Protein AF-A0A929JS50-F1 (afdb_monomer_lite)

Structure (mmCIF, N/CA/C/O backbone):
data_AF-A0A929JS50-F1
#
_entry.id   AF-A0A929JS50-F1
#
loop_
_atom_site.group_PDB
_atom_site.id
_atom_site.type_symbol
_atom_site.label_atom_id
_atom_site.label_alt_id
_atom_site.label_comp_id
_atom_site.label_asym_id
_atom_site.label_entity_id
_atom_site.label_seq_id
_atom_site.pdbx_PDB_ins_code
_atom_site.Cartn_x
_atom_site.Cartn_y
_atom_site.Cartn_z
_atom_site.occupancy
_atom_site.B_iso_or_equiv
_atom_site.auth_seq_id
_atom_site.auth_comp_id
_atom_site.auth_asym_id
_atom_site.auth_atom_id
_atom_site.pdbx_PDB_model_num
ATOM 1 N N . MET A 1 1 ? -31.962 16.184 -3.337 1.00 61.91 1 MET A N 1
ATOM 2 C CA . MET A 1 1 ? -31.348 15.531 -2.161 1.00 61.91 1 MET A CA 1
ATOM 3 C C . MET A 1 1 ? -29.876 15.892 -2.147 1.00 61.91 1 MET A C 1
ATOM 5 O O . MET A 1 1 ? -29.239 15.733 -3.177 1.00 61.91 1 MET A O 1
ATOM 9 N N . SER A 1 2 ? -29.372 16.434 -1.038 1.00 76.75 2 SER A N 1
ATOM 10 C CA . SER A 1 2 ? -27.936 16.667 -0.841 1.00 76.75 2 SER A CA 1
ATOM 11 C C . SER A 1 2 ? -27.343 15.454 -0.129 1.00 76.75 2 SER A C 1
ATOM 13 O O . SER A 1 2 ? -27.961 14.938 0.802 1.00 76.75 2 SER A O 1
ATOM 15 N N . PHE A 1 3 ? -26.193 14.981 -0.597 1.00 85.88 3 PHE A N 1
ATOM 16 C CA . PHE A 1 3 ? -25.497 13.811 -0.072 1.00 85.88 3 PHE A CA 1
ATOM 17 C C . PHE A 1 3 ? -24.177 14.271 0.548 1.00 85.88 3 PHE A C 1
ATOM 19 O O . PHE A 1 3 ? -23.394 14.939 -0.127 1.00 85.88 3 PHE A O 1
ATOM 26 N N . ARG A 1 4 ? -23.925 13.932 1.816 1.00 90.69 4 ARG A N 1
ATOM 27 C CA . ARG A 1 4 ? -22.692 14.302 2.528 1.00 90.69 4 ARG A CA 1
ATOM 28 C C . ARG A 1 4 ? -22.002 13.065 3.075 1.00 90.69 4 ARG A C 1
ATOM 30 O O . ARG A 1 4 ? -22.643 12.214 3.684 1.00 90.69 4 ARG A O 1
ATOM 37 N N . PHE A 1 5 ? -20.693 12.999 2.886 1.00 92.12 5 PHE A N 1
ATOM 38 C CA . PHE A 1 5 ? -19.826 11.976 3.455 1.00 92.12 5 PHE A CA 1
ATOM 39 C C . PHE A 1 5 ? -18.501 12.612 3.868 1.00 92.12 5 PHE A C 1
ATOM 41 O O . PHE A 1 5 ? -18.099 13.630 3.300 1.00 92.12 5 PHE A O 1
ATOM 48 N N . LEU A 1 6 ? -17.834 12.007 4.846 1.00 89.44 6 LEU A N 1
ATOM 49 C CA . LEU A 1 6 ? -16.514 12.438 5.291 1.00 89.44 6 LEU A CA 1
ATOM 50 C C . LEU A 1 6 ? -15.441 11.610 4.576 1.00 89.44 6 LEU A C 1
ATOM 52 O O . LEU A 1 6 ? -15.520 10.384 4.534 1.00 89.44 6 LEU A O 1
ATOM 56 N N . TYR A 1 7 ? -14.433 12.276 4.021 1.00 91.19 7 TYR A N 1
ATOM 57 C CA . TYR A 1 7 ? -13.265 11.635 3.421 1.00 91.19 7 TYR A CA 1
ATOM 58 C C . TYR A 1 7 ? -12.026 11.909 4.273 1.00 91.19 7 TYR A C 1
ATOM 60 O O . TYR A 1 7 ? -11.763 13.051 4.646 1.00 91.19 7 TYR A O 1
ATOM 68 N N . THR A 1 8 ? -11.253 10.865 4.559 1.00 90.44 8 THR A N 1
ATOM 69 C CA . THR A 1 8 ? -9.998 10.941 5.316 1.00 90.44 8 THR A CA 1
ATOM 70 C C . THR A 1 8 ? -9.023 9.860 4.841 1.00 90.44 8 THR A C 1
ATOM 72 O O . THR A 1 8 ? -9.394 8.972 4.071 1.00 90.44 8 THR A O 1
ATOM 75 N N . GLY A 1 9 ? -7.770 9.915 5.285 1.00 88.12 9 GLY A N 1
ATOM 76 C CA . GLY A 1 9 ? -6.781 8.899 4.953 1.00 88.12 9 GLY A CA 1
ATOM 77 C C . GLY A 1 9 ? -5.530 8.926 5.820 1.00 88.12 9 GLY A C 1
ATOM 78 O O . GLY A 1 9 ? -5.399 9.774 6.701 1.00 88.12 9 GLY A O 1
ATOM 79 N N . ASP A 1 10 ? -4.642 7.961 5.575 1.00 83.88 10 ASP A N 1
ATOM 80 C CA . ASP A 1 10 ? -3.315 7.835 6.202 1.00 83.88 10 ASP A CA 1
ATOM 81 C C . ASP A 1 10 ? -3.332 7.932 7.737 1.00 83.88 10 ASP A C 1
ATOM 83 O O . ASP A 1 10 ? -2.547 8.644 8.374 1.00 83.88 10 ASP A O 1
ATOM 87 N N . TRP A 1 11 ? -4.251 7.188 8.356 1.00 89.38 11 TRP A N 1
ATOM 88 C CA . TRP A 1 11 ? -4.383 7.129 9.813 1.00 89.38 11 TRP A CA 1
ATOM 89 C C . TRP A 1 11 ? -3.114 6.607 10.493 1.00 89.38 11 TRP A C 1
ATOM 91 O O . TRP A 1 11 ? -2.765 7.091 11.574 1.00 89.38 11 TRP A O 1
ATOM 101 N N . GLN A 1 12 ? -2.406 5.672 9.847 1.00 86.88 12 GLN A N 1
ATOM 102 C CA . GLN A 1 12 ? -1.143 5.085 10.304 1.00 86.88 12 GLN A CA 1
ATOM 103 C C . GLN A 1 12 ? -1.209 4.595 11.762 1.00 86.88 12 GLN A C 1
ATOM 105 O O . GLN A 1 12 ? -0.311 4.841 12.575 1.00 86.88 12 GLN A O 1
ATOM 110 N N . LEU A 1 13 ? -2.295 3.903 12.119 1.00 85.62 13 LEU A N 1
ATOM 111 C CA . LEU A 1 13 ? -2.494 3.345 13.455 1.00 85.62 13 LEU A CA 1
ATOM 112 C C . LEU A 1 13 ? -1.355 2.375 13.810 1.00 85.62 13 LEU A C 1
ATOM 114 O O . LEU A 1 13 ? -0.906 1.582 12.979 1.00 85.62 13 LEU A O 1
ATOM 118 N N . GLY A 1 14 ? -0.877 2.456 15.054 1.00 81.50 14 GLY A N 1
ATOM 119 C CA . GLY A 1 14 ? 0.283 1.689 15.526 1.00 81.50 14 GLY A CA 1
ATOM 120 C C . GLY A 1 14 ? 1.644 2.329 15.223 1.00 81.50 14 GLY A C 1
ATOM 121 O O . GLY A 1 14 ? 2.673 1.736 15.544 1.00 81.50 14 GLY A O 1
ATOM 122 N N . MET A 1 15 ? 1.684 3.536 14.642 1.00 82.56 15 MET A N 1
ATOM 123 C CA . MET A 1 15 ? 2.938 4.270 14.460 1.00 82.56 15 MET A CA 1
ATOM 124 C C . MET A 1 15 ? 3.599 4.581 15.809 1.00 82.56 15 MET A C 1
ATOM 126 O O . MET A 1 15 ? 3.028 5.253 16.669 1.00 82.56 15 MET A O 1
ATOM 130 N N . THR A 1 16 ? 4.859 4.173 15.948 1.00 71.88 16 THR A N 1
ATOM 131 C CA . THR A 1 16 ? 5.749 4.594 17.033 1.00 71.88 16 THR A CA 1
ATOM 132 C C . THR A 1 16 ? 6.925 5.367 16.433 1.00 71.88 16 THR A C 1
ATOM 134 O O . THR A 1 16 ? 7.387 5.054 15.338 1.00 71.88 16 THR A O 1
ATOM 137 N N . ARG A 1 17 ? 7.407 6.424 17.100 1.00 67.69 17 ARG A N 1
ATOM 138 C CA . ARG A 1 17 ? 8.590 7.176 16.646 1.00 67.69 17 ARG A CA 1
ATOM 139 C C . ARG A 1 17 ? 9.715 7.065 17.654 1.00 67.69 17 ARG A C 1
ATOM 141 O O . ARG A 1 17 ? 9.605 7.630 18.730 1.00 67.69 17 ARG A O 1
ATOM 148 N N . HIS A 1 18 ? 10.805 6.409 17.268 1.00 56.38 18 HIS A N 1
ATOM 149 C CA . HIS A 1 18 ? 11.975 6.099 18.106 1.00 56.38 18 HIS A CA 1
ATOM 150 C C . HIS A 1 18 ? 12.704 7.300 18.744 1.00 56.38 18 HIS A C 1
ATOM 152 O O . HIS A 1 18 ? 13.622 7.095 19.525 1.00 56.38 18 HIS A O 1
ATOM 158 N N . PHE A 1 19 ? 12.324 8.539 18.418 1.00 62.31 19 PHE A N 1
ATOM 159 C CA . PHE A 1 19 ? 12.922 9.760 18.972 1.00 62.31 19 PHE A CA 1
ATOM 160 C C . PHE A 1 19 ? 12.197 10.299 20.215 1.00 62.31 19 PHE A C 1
ATOM 162 O O . PHE A 1 19 ? 12.610 11.319 20.760 1.00 62.31 19 PHE A O 1
ATOM 169 N N . PHE A 1 20 ? 11.100 9.669 20.640 1.00 66.81 20 PHE A N 1
ATOM 170 C CA . PHE A 1 20 ? 10.361 10.080 21.830 1.00 66.81 20 PHE A CA 1
ATOM 171 C C . PHE A 1 20 ? 10.880 9.371 23.090 1.00 66.81 20 PHE A C 1
ATOM 173 O O . PHE A 1 20 ? 11.440 8.284 23.024 1.00 66.81 20 PHE A O 1
ATOM 180 N N . SER A 1 21 ? 10.731 10.009 24.252 1.00 67.31 21 SER A N 1
ATOM 181 C CA . SER A 1 21 ? 11.021 9.390 25.549 1.00 67.31 21 SER A CA 1
ATOM 182 C C . SER A 1 21 ? 9.902 8.426 25.967 1.00 67.31 21 SER A C 1
ATOM 184 O O . SER A 1 21 ? 8.764 8.526 25.485 1.00 67.31 21 SER A O 1
ATOM 186 N N . GLU A 1 22 ? 10.199 7.497 26.885 1.00 60.88 22 GLU A N 1
ATOM 187 C CA . GLU A 1 22 ? 9.182 6.628 27.498 1.00 60.88 22 GLU A CA 1
ATOM 188 C C . GLU A 1 22 ? 8.007 7.465 28.045 1.00 60.88 22 GLU A C 1
ATOM 190 O O . GLU A 1 22 ? 8.194 8.520 28.652 1.00 60.88 22 GLU A O 1
ATOM 195 N N . GLY A 1 23 ? 6.775 7.038 27.744 1.00 65.56 23 GLY A N 1
ATOM 196 C CA . GLY A 1 23 ? 5.526 7.752 28.059 1.00 65.56 23 GLY A CA 1
ATOM 197 C C . GLY A 1 23 ? 5.004 8.697 26.962 1.00 65.56 23 GLY A C 1
ATOM 198 O O . GLY A 1 23 ? 3.790 8.833 26.796 1.00 65.56 23 GLY A O 1
ATOM 199 N N . VAL A 1 24 ? 5.872 9.302 26.141 1.00 72.06 24 VAL A N 1
ATOM 200 C CA . VAL A 1 24 ? 5.435 10.140 24.999 1.00 72.06 24 VAL A CA 1
ATOM 201 C C . VAL A 1 24 ? 4.949 9.268 23.836 1.00 72.06 24 VAL A C 1
ATOM 203 O O . VAL A 1 24 ? 4.006 9.631 23.133 1.00 72.06 24 VAL A O 1
ATOM 206 N N . HIS A 1 25 ? 5.527 8.074 23.687 1.00 70.69 25 HIS A N 1
ATOM 207 C CA . HIS A 1 25 ? 5.100 7.077 22.704 1.00 70.69 25 HIS A CA 1
ATOM 208 C C . HIS A 1 25 ? 3.634 6.662 22.856 1.00 70.69 25 HIS A C 1
ATOM 210 O O . HIS A 1 25 ? 2.910 6.611 21.864 1.00 70.69 25 HIS A O 1
ATOM 216 N N . GLU A 1 26 ? 3.187 6.386 24.083 1.00 73.44 26 GLU A N 1
ATOM 217 C CA . GLU A 1 26 ? 1.816 5.938 24.346 1.00 73.44 26 GLU A CA 1
ATO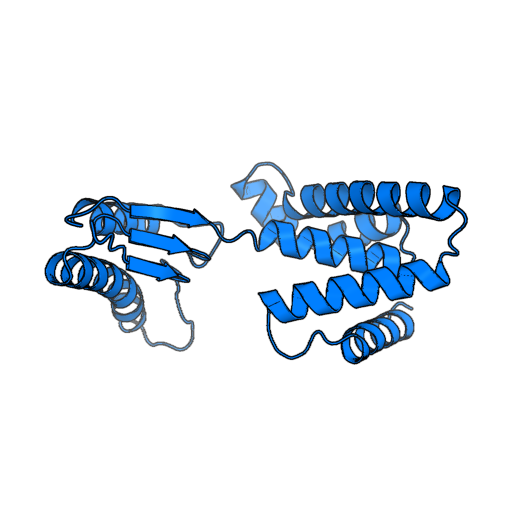M 218 C C . GLU A 1 26 ? 0.805 7.045 24.066 1.00 73.44 26 GLU A C 1
ATOM 220 O O . GLU A 1 26 ? -0.206 6.804 23.407 1.00 73.44 26 GLU A O 1
ATOM 225 N N . ARG A 1 27 ? 1.116 8.280 24.482 1.00 79.62 27 ARG A N 1
ATOM 226 C CA . ARG A 1 27 ? 0.283 9.456 24.194 1.00 79.62 27 ARG A CA 1
ATOM 227 C C . ARG A 1 27 ? 0.198 9.744 22.697 1.00 79.62 27 ARG A C 1
ATOM 229 O O . ARG A 1 27 ? -0.880 10.049 22.202 1.00 79.62 27 ARG A O 1
ATOM 236 N N . PHE A 1 28 ? 1.306 9.611 21.970 1.00 81.12 28 PHE A N 1
ATOM 237 C CA . PHE A 1 28 ? 1.323 9.773 20.515 1.00 81.12 28 PHE A CA 1
ATOM 238 C C . PHE A 1 28 ? 0.529 8.673 19.798 1.00 81.12 28 PHE A C 1
ATOM 240 O O . PHE A 1 28 ? -0.220 8.951 18.867 1.00 81.12 28 PHE A O 1
ATOM 247 N N . ALA A 1 29 ? 0.661 7.419 20.232 1.00 78.88 29 ALA A N 1
ATOM 248 C CA . ALA A 1 29 ? -0.127 6.328 19.670 1.00 78.88 29 ALA A CA 1
ATOM 249 C C . ALA A 1 29 ? -1.625 6.520 19.961 1.00 78.88 29 ALA A C 1
ATOM 251 O O . ALA A 1 29 ? -2.453 6.283 19.087 1.00 78.88 29 ALA A O 1
ATOM 252 N N . GLN A 1 30 ? -1.975 6.971 21.171 1.00 84.56 30 GLN A N 1
ATOM 253 C CA . GLN A 1 30 ? -3.352 7.261 21.571 1.00 84.56 30 GLN A CA 1
ATOM 254 C C . GLN A 1 30 ? -3.961 8.425 20.781 1.00 84.56 30 GLN A C 1
ATOM 256 O O . GLN A 1 30 ? -5.099 8.299 20.338 1.00 84.56 30 GLN A O 1
ATOM 261 N N . SER A 1 31 ? -3.210 9.499 20.517 1.00 89.00 31 SER A N 1
ATOM 262 C CA . SER A 1 31 ? -3.742 10.672 19.811 1.00 89.00 31 SER A CA 1
ATOM 263 C C . SER A 1 31 ? -4.247 10.354 18.403 1.00 89.00 31 SER A C 1
ATOM 265 O O . SER A 1 31 ? -5.187 10.987 17.929 1.00 89.00 31 SER A O 1
ATOM 267 N N . ARG A 1 32 ? -3.675 9.339 17.740 1.00 89.19 32 ARG A N 1
ATOM 268 C CA . ARG A 1 32 ? -4.178 8.845 16.452 1.00 89.19 32 ARG A CA 1
ATOM 269 C C . ARG A 1 32 ? -5.573 8.234 16.584 1.00 89.19 32 ARG A C 1
ATOM 271 O O . ARG A 1 32 ? -6.424 8.545 15.763 1.00 89.19 32 ARG A O 1
ATOM 278 N N . PHE A 1 33 ? -5.829 7.434 17.620 1.00 90.06 33 PHE A N 1
ATOM 279 C CA . PHE A 1 33 ? -7.170 6.898 17.901 1.00 90.06 33 PHE A CA 1
ATOM 280 C C . PHE A 1 33 ? -8.141 7.987 18.368 1.00 90.06 33 PHE A C 1
ATOM 282 O O . PHE A 1 33 ? -9.324 7.951 18.048 1.00 90.06 33 PHE A O 1
ATOM 289 N N . ASP A 1 34 ? -7.662 8.980 19.111 1.00 90.62 34 ASP A N 1
ATOM 290 C CA . ASP A 1 34 ? -8.509 10.103 19.518 1.00 90.62 34 ASP A CA 1
ATOM 291 C C . ASP A 1 34 ? -8.929 10.937 18.299 1.00 90.62 34 ASP A C 1
ATOM 293 O O . ASP A 1 34 ? -10.093 11.312 18.182 1.00 90.62 34 ASP A O 1
ATOM 297 N N . ALA A 1 35 ? -8.028 11.125 17.329 1.00 91.75 35 ALA A N 1
ATOM 298 C CA . ALA A 1 35 ? -8.353 11.767 16.061 1.00 91.75 35 ALA A CA 1
ATOM 299 C C . ALA A 1 35 ? -9.419 10.995 15.265 1.00 9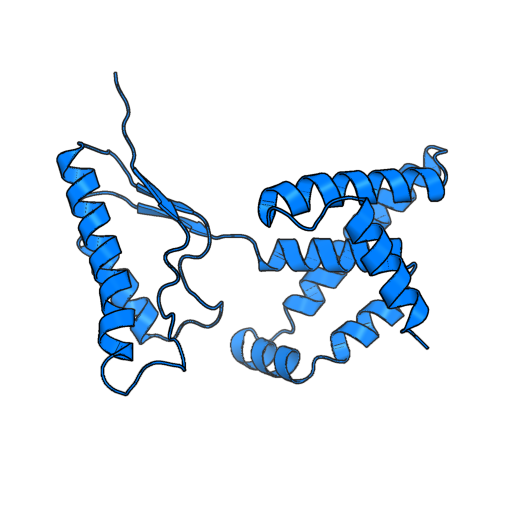1.75 35 ALA A C 1
ATOM 301 O O . ALA A 1 35 ? -10.292 11.624 14.673 1.00 91.75 35 ALA A O 1
ATOM 302 N N . THR A 1 36 ? -9.412 9.653 15.267 1.00 91.12 36 THR A N 1
ATOM 303 C CA . THR A 1 36 ? -10.467 8.886 14.576 1.00 91.12 36 THR A CA 1
ATOM 304 C C . THR A 1 36 ? -11.834 9.077 15.228 1.00 91.12 36 THR A C 1
ATOM 306 O O . THR A 1 36 ? -12.834 9.151 14.517 1.00 91.12 36 THR A O 1
ATOM 309 N N . ARG A 1 37 ? -11.889 9.202 16.562 1.00 91.81 37 ARG A N 1
ATOM 310 C CA . ARG A 1 37 ? -13.135 9.516 17.284 1.00 91.81 37 ARG A CA 1
ATOM 311 C C . ARG A 1 37 ? -13.621 10.931 16.986 1.00 91.81 37 ARG A C 1
ATOM 313 O O . ARG A 1 37 ? -14.806 11.121 16.732 1.00 91.81 37 ARG A O 1
ATOM 320 N N . GLU A 1 38 ? -12.710 11.900 16.950 1.00 94.12 38 GLU A N 1
ATOM 321 C CA . GLU A 1 38 ? -13.054 13.288 16.632 1.00 94.12 38 GLU A CA 1
ATOM 322 C C . GLU A 1 38 ? -13.593 13.433 15.203 1.00 94.12 38 GLU A C 1
ATOM 324 O O . GLU A 1 38 ? -14.571 14.140 14.981 1.00 94.12 38 GLU A O 1
ATOM 329 N N . LEU A 1 39 ? -13.038 12.691 14.237 1.00 94.25 39 LEU A N 1
ATOM 330 C CA . LEU A 1 39 ? -13.601 12.612 12.885 1.00 94.25 39 LEU A CA 1
ATOM 331 C C . LEU A 1 39 ? -15.042 12.077 12.890 1.00 94.25 39 LEU A C 1
ATOM 333 O O . LEU A 1 39 ? -15.873 12.569 12.131 1.00 94.25 39 LEU A O 1
ATOM 337 N N . GLY A 1 40 ? -15.354 11.111 13.759 1.00 93.62 40 GLY A N 1
ATOM 338 C CA . GLY A 1 40 ? -16.721 10.626 13.967 1.00 93.62 40 GLY A CA 1
ATOM 339 C C . GLY A 1 40 ? -17.667 11.706 14.475 1.00 93.62 40 GLY A C 1
ATOM 340 O O . GLY A 1 40 ? -18.755 11.869 13.930 1.00 93.62 40 GLY A O 1
ATOM 341 N N . ARG A 1 41 ? -17.221 12.473 15.475 1.00 94.88 41 ARG A N 1
ATOM 342 C CA . ARG A 1 41 ? -17.972 13.600 16.042 1.00 94.88 41 ARG A CA 1
ATOM 343 C C . ARG A 1 41 ? -18.258 14.666 14.981 1.00 94.88 41 ARG A C 1
ATOM 345 O O . ARG A 1 41 ? -19.400 15.073 14.817 1.00 94.88 41 ARG A O 1
ATOM 352 N N . ILE A 1 42 ? -17.245 15.052 14.203 1.00 95.19 42 ILE A N 1
ATOM 353 C CA . ILE A 1 42 ? -17.390 16.016 13.099 1.00 95.19 42 ILE A CA 1
ATOM 354 C C . ILE A 1 42 ? -18.351 15.483 12.029 1.00 95.19 42 ILE A C 1
ATOM 356 O O . ILE A 1 42 ? -19.199 16.220 11.535 1.00 95.19 42 ILE A O 1
ATOM 360 N N . ALA A 1 43 ? -18.246 14.200 11.669 1.00 94.69 43 ALA A N 1
ATOM 361 C CA . ALA A 1 43 ? -19.153 13.583 10.704 1.00 94.69 43 ALA A CA 1
ATOM 362 C C . ALA A 1 43 ? -20.614 13.620 11.179 1.00 94.69 43 ALA A C 1
ATOM 364 O O . ALA A 1 43 ? -21.512 13.824 10.364 1.00 94.69 43 ALA A O 1
ATOM 365 N N . GLU A 1 44 ? -20.857 13.450 12.478 1.00 94.50 44 GLU A N 1
ATOM 366 C CA . GLU A 1 44 ? -22.188 13.575 13.072 1.00 94.50 44 GLU A CA 1
ATOM 367 C C . GLU A 1 44 ? -22.698 15.022 13.028 1.00 94.50 44 GLU A C 1
ATOM 369 O O . GLU A 1 44 ? -23.799 15.263 12.529 1.00 94.50 44 GLU A O 1
ATOM 374 N N . GLU A 1 45 ? -21.880 15.993 13.450 1.00 95.62 45 GLU A N 1
ATOM 375 C CA . GLU A 1 45 ? -22.212 17.428 13.409 1.00 95.62 45 GLU A CA 1
ATOM 376 C C . GLU A 1 45 ? -22.561 17.896 11.988 1.00 95.62 45 GLU A C 1
ATOM 378 O O . GLU A 1 45 ? -23.558 18.587 11.759 1.00 95.62 45 GLU A O 1
ATOM 383 N N . GLU A 1 46 ? -21.793 17.440 11.000 1.00 94.81 46 GLU A N 1
ATOM 384 C CA . GLU A 1 46 ? -21.991 17.766 9.588 1.00 94.81 46 GLU A CA 1
ATOM 385 C C . GLU A 1 46 ? -23.071 16.909 8.907 1.00 94.81 46 GLU A C 1
ATOM 387 O O . GLU A 1 46 ? -23.366 17.087 7.719 1.00 94.81 46 GLU A O 1
ATOM 392 N N . ASN A 1 47 ? -23.723 16.007 9.652 1.00 94.25 47 ASN A N 1
ATOM 393 C CA . ASN A 1 47 ? -24.742 15.081 9.157 1.00 94.25 47 ASN A CA 1
ATOM 394 C C . ASN A 1 47 ? -24.249 14.289 7.926 1.00 94.25 47 ASN A C 1
ATOM 396 O O . ASN A 1 47 ? -24.928 14.207 6.891 1.00 94.25 47 ASN A O 1
ATOM 400 N N . CYS A 1 48 ? -23.030 13.759 8.007 1.00 95.12 48 CYS A N 1
ATOM 401 C CA . CYS A 1 48 ? -22.471 12.830 7.036 1.00 95.12 48 CYS A CA 1
ATOM 402 C C . CYS A 1 48 ? -23.138 11.456 7.169 1.00 95.12 48 CYS A C 1
ATOM 404 O O . CYS A 1 48 ? -23.346 10.951 8.266 1.00 95.12 48 CYS A O 1
ATOM 406 N N . GLN A 1 49 ? -23.435 10.814 6.040 1.00 93.19 49 GLN A N 1
ATOM 407 C CA . GLN A 1 49 ? -24.091 9.501 6.021 1.00 93.19 49 GLN A CA 1
ATOM 408 C C . GLN A 1 49 ? -23.110 8.336 6.193 1.00 93.19 49 GLN A C 1
ATOM 410 O O . GLN A 1 49 ? -23.474 7.279 6.705 1.00 93.19 49 GLN A O 1
ATOM 415 N N . PHE A 1 50 ? -21.869 8.516 5.743 1.00 91.88 50 PHE A N 1
ATOM 416 C CA . PHE A 1 50 ? -20.782 7.565 5.933 1.00 91.88 50 PHE A CA 1
ATOM 417 C C . PHE A 1 50 ? -19.423 8.270 5.885 1.00 91.88 50 PHE A C 1
ATOM 419 O O . PHE A 1 50 ? -19.314 9.428 5.468 1.00 91.88 50 PHE A O 1
ATOM 426 N N . MET A 1 51 ? -18.382 7.545 6.292 1.00 90.25 51 MET A N 1
ATOM 427 C CA . MET A 1 51 ? -16.991 7.970 6.202 1.00 90.25 51 MET A CA 1
ATOM 428 C C . MET A 1 51 ? -16.220 7.004 5.310 1.00 90.25 51 MET A C 1
ATOM 430 O O . MET A 1 51 ? -16.394 5.791 5.406 1.00 90.25 51 MET A O 1
ATOM 434 N N . VAL A 1 52 ? -15.358 7.542 4.454 1.00 87.69 52 VAL A N 1
ATOM 435 C CA . VAL A 1 52 ? -14.411 6.772 3.645 1.00 87.69 52 VAL A CA 1
ATOM 436 C C . VAL A 1 52 ? -13.006 7.065 4.141 1.00 87.69 52 VAL A C 1
ATOM 438 O O . VAL A 1 52 ? -12.601 8.226 4.211 1.00 87.69 52 VAL A O 1
ATOM 441 N N . VAL A 1 53 ? -12.270 6.007 4.471 1.00 86.69 53 VAL A N 1
ATOM 442 C CA . VAL A 1 53 ? -10.878 6.070 4.920 1.00 86.69 53 VAL A CA 1
ATOM 443 C C . VAL A 1 53 ? -10.003 5.428 3.855 1.00 86.69 53 VAL A C 1
ATOM 445 O O . VAL A 1 53 ? -10.066 4.215 3.652 1.00 86.69 53 VAL A O 1
ATOM 448 N N . CYS A 1 54 ? -9.195 6.233 3.176 1.00 82.06 54 CYS A N 1
ATOM 449 C CA . CYS A 1 54 ? -8.300 5.782 2.114 1.00 82.06 54 CYS A CA 1
ATOM 450 C C . CYS A 1 54 ? -6.840 5.712 2.572 1.00 82.06 54 CYS A C 1
ATOM 452 O O . CYS A 1 54 ? -6.401 6.469 3.433 1.00 82.06 54 CYS A O 1
ATOM 454 N N . GLY A 1 55 ? -6.051 4.847 1.939 1.00 77.12 55 GLY A N 1
ATOM 455 C CA . GLY A 1 55 ? -4.604 4.815 2.154 1.00 77.12 55 GLY A CA 1
ATOM 456 C C . GLY A 1 55 ? -4.205 3.958 3.350 1.00 77.12 55 GLY A C 1
ATOM 457 O O . GLY A 1 55 ? -4.733 2.857 3.545 1.00 77.12 55 GLY A O 1
ATOM 458 N N . ASP A 1 56 ? -3.220 4.418 4.115 1.00 81.12 56 ASP A N 1
ATOM 459 C CA . ASP A 1 56 ? -2.592 3.588 5.140 1.00 81.12 56 ASP A CA 1
ATOM 460 C C . ASP A 1 56 ? -3.315 3.679 6.479 1.00 81.12 56 ASP A C 1
ATOM 462 O O . ASP A 1 56 ? -3.045 4.542 7.313 1.00 81.12 56 ASP A O 1
ATOM 466 N N . ILE A 1 57 ? -4.241 2.748 6.699 1.00 83.56 57 ILE A N 1
ATOM 467 C CA . ILE A 1 57 ? -4.993 2.646 7.958 1.00 83.56 57 ILE A CA 1
ATOM 468 C C . ILE A 1 57 ? -4.050 2.294 9.114 1.00 83.56 57 ILE A C 1
ATOM 470 O O . ILE A 1 57 ? -4.143 2.874 10.192 1.00 83.56 57 ILE A O 1
ATOM 474 N N . PHE A 1 58 ? -3.110 1.381 8.872 1.00 84.19 58 PHE A N 1
ATOM 475 C CA . PHE A 1 58 ? -2.080 0.979 9.823 1.00 84.19 58 PHE A CA 1
ATOM 476 C C . PHE A 1 58 ? -0.697 1.359 9.307 1.00 84.19 58 PHE A C 1
ATOM 478 O O . PHE A 1 58 ? -0.462 1.394 8.100 1.00 84.19 58 PHE A O 1
ATOM 485 N N . GLU A 1 59 ? 0.233 1.620 10.225 1.00 79.00 59 GLU A N 1
ATOM 486 C CA . GLU A 1 59 ? 1.596 2.013 9.851 1.00 79.00 59 GLU A CA 1
ATOM 487 C C . GLU A 1 59 ? 2.366 0.888 9.147 1.00 79.00 59 GLU A C 1
ATOM 489 O O . GLU A 1 59 ? 3.189 1.139 8.267 1.00 79.00 59 GLU A O 1
ATOM 494 N N . SER A 1 60 ? 2.099 -0.364 9.516 1.00 71.25 60 SER A N 1
ATOM 495 C CA . SER A 1 60 ? 2.787 -1.520 8.954 1.00 71.25 60 SER A CA 1
ATOM 496 C C . SER A 1 60 ? 1.800 -2.590 8.491 1.00 71.25 60 SER A C 1
ATOM 498 O O . SER A 1 60 ? 0.676 -2.682 8.979 1.00 71.25 60 SER A O 1
ATOM 500 N N . ASN A 1 61 ? 2.255 -3.451 7.577 1.00 66.38 61 ASN A N 1
ATOM 501 C CA . ASN A 1 61 ? 1.506 -4.641 7.159 1.00 66.38 61 ASN A CA 1
ATOM 502 C C . ASN A 1 61 ? 1.450 -5.724 8.257 1.00 66.38 61 ASN A C 1
ATOM 504 O O . ASN A 1 61 ? 0.744 -6.716 8.102 1.00 66.38 61 ASN A O 1
ATOM 508 N N . LEU A 1 62 ? 2.221 -5.563 9.339 1.00 67.00 62 LEU A N 1
ATOM 509 C CA . LEU A 1 62 ? 2.309 -6.480 10.473 1.00 67.00 62 LEU A CA 1
ATOM 510 C C . LEU A 1 62 ? 1.852 -5.754 11.734 1.00 67.00 62 LEU A C 1
ATOM 512 O O . LEU A 1 62 ? 2.653 -5.252 12.522 1.00 67.00 62 LEU A O 1
ATOM 516 N N . VAL A 1 63 ? 0.539 -5.683 11.893 1.00 72.81 63 VAL A N 1
ATOM 517 C CA . VAL A 1 63 ? -0.098 -5.002 13.017 1.00 72.81 63 VAL A CA 1
ATOM 518 C C . VAL A 1 63 ? -0.215 -5.966 14.193 1.00 72.81 63 VAL A C 1
ATOM 520 O O . VAL A 1 63 ? -0.647 -7.110 14.033 1.00 72.81 63 VAL A O 1
ATOM 523 N N . ASP A 1 64 ? 0.170 -5.523 15.386 1.00 75.56 64 ASP A N 1
ATOM 524 C CA . ASP A 1 64 ? -0.020 -6.307 16.602 1.00 75.56 64 ASP A CA 1
ATOM 525 C C . ASP A 1 64 ? -1.510 -6.367 17.005 1.00 75.56 64 ASP A C 1
ATOM 527 O O . ASP A 1 64 ? -2.313 -5.496 16.659 1.00 75.56 64 ASP A O 1
ATOM 531 N N . ARG A 1 65 ? -1.897 -7.400 17.769 1.00 77.38 65 ARG A N 1
ATOM 532 C CA . ARG A 1 65 ? -3.306 -7.602 18.163 1.00 77.38 65 ARG A CA 1
ATOM 533 C C . ARG A 1 65 ? -3.876 -6.440 18.974 1.00 77.38 65 ARG A C 1
ATOM 535 O O . ARG A 1 65 ? -5.074 -6.192 18.876 1.00 77.38 65 ARG A O 1
ATOM 542 N N . MET A 1 66 ? -3.057 -5.755 19.773 1.00 79.38 66 MET A N 1
ATOM 543 C CA . MET A 1 66 ? -3.520 -4.655 20.618 1.00 79.38 66 MET A CA 1
ATOM 544 C C . MET A 1 66 ? -3.912 -3.456 19.756 1.00 79.38 66 MET A C 1
ATOM 546 O O . MET A 1 66 ? -4.992 -2.897 19.932 1.00 79.38 66 MET A O 1
ATOM 550 N N . THR A 1 67 ? -3.081 -3.104 18.774 1.00 81.56 67 THR A N 1
ATOM 551 C CA . THR A 1 67 ? -3.379 -2.041 17.806 1.00 81.56 67 THR A CA 1
ATOM 552 C C . THR A 1 67 ? -4.639 -2.353 16.996 1.00 81.56 67 THR A C 1
ATOM 554 O O . THR A 1 67 ? -5.480 -1.472 16.816 1.00 81.56 67 THR A O 1
ATOM 557 N N . VAL A 1 68 ? -4.822 -3.608 16.565 1.00 83.75 68 VAL A N 1
ATOM 558 C CA . VAL A 1 68 ? -6.052 -4.041 15.879 1.00 83.75 68 VAL A CA 1
ATOM 559 C C . VAL A 1 68 ? -7.275 -3.912 16.795 1.00 83.75 68 VAL A C 1
ATOM 561 O O . VAL A 1 68 ? -8.281 -3.342 16.382 1.00 83.75 68 VAL A O 1
ATOM 564 N N . SER A 1 69 ? -7.190 -4.381 18.046 1.00 82.56 69 SER A N 1
ATOM 565 C CA . SER A 1 69 ? -8.292 -4.290 19.018 1.00 82.56 69 SER A CA 1
ATOM 566 C C . SER A 1 69 ? -8.712 -2.842 19.269 1.00 82.56 69 SER A C 1
ATOM 568 O O . SER A 1 69 ? -9.892 -2.517 19.189 1.00 82.56 69 SER A O 1
ATOM 570 N N . ARG A 1 70 ? -7.741 -1.950 19.488 1.00 83.88 70 ARG A N 1
ATOM 571 C CA . ARG A 1 70 ? -7.992 -0.517 19.698 1.00 83.88 70 ARG A CA 1
ATOM 572 C C . ARG A 1 70 ? -8.608 0.152 18.472 1.00 83.88 70 ARG A C 1
ATOM 574 O O . ARG A 1 70 ? -9.435 1.046 18.622 1.00 83.88 70 ARG A O 1
ATOM 581 N N . ALA A 1 71 ? -8.237 -0.283 17.266 1.00 86.25 71 ALA A N 1
ATOM 582 C CA . ALA A 1 71 ? -8.855 0.205 16.036 1.00 86.25 71 ALA A CA 1
ATOM 583 C C . ALA A 1 71 ? -10.328 -0.215 15.952 1.00 86.25 71 ALA A C 1
ATOM 585 O O . ALA A 1 71 ? -11.176 0.615 15.639 1.00 86.25 71 ALA A O 1
ATOM 586 N N . PHE A 1 72 ? -10.646 -1.470 16.288 1.00 85.44 72 PHE A N 1
ATOM 587 C CA . PHE A 1 72 ? -12.033 -1.933 16.351 1.00 85.44 72 PHE A CA 1
ATOM 588 C C . PHE A 1 72 ? -12.853 -1.185 17.400 1.00 85.44 72 PHE A C 1
ATOM 590 O O . PHE A 1 72 ? -13.977 -0.799 17.100 1.00 85.44 72 PHE A O 1
ATOM 597 N N . GLU A 1 73 ? -12.307 -0.948 18.594 1.00 85.12 73 GLU A N 1
ATOM 598 C CA . GLU A 1 73 ? -12.976 -0.146 19.627 1.00 85.12 73 GLU A CA 1
ATOM 599 C C . GLU A 1 73 ? -13.263 1.272 19.129 1.00 85.12 73 GLU A C 1
ATOM 601 O O . GLU A 1 73 ? -14.403 1.722 19.174 1.00 85.12 73 GLU A O 1
ATOM 606 N N . ALA A 1 74 ? -12.257 1.949 18.567 1.00 85.75 74 ALA A N 1
ATOM 607 C CA . ALA A 1 74 ? -12.422 3.305 18.056 1.00 85.75 74 ALA A CA 1
ATOM 608 C C . ALA A 1 74 ? -13.430 3.397 16.899 1.00 85.75 74 ALA A C 1
ATOM 610 O O . ALA A 1 74 ? -14.104 4.414 16.785 1.00 85.75 74 ALA A O 1
ATOM 611 N N . LEU A 1 75 ? -13.536 2.364 16.055 1.00 84.56 75 LEU A N 1
ATOM 612 C CA . LEU A 1 75 ? -14.502 2.305 14.952 1.00 84.56 75 LEU A CA 1
ATOM 613 C C . LEU A 1 75 ? -15.917 1.937 15.416 1.00 84.56 75 LEU A C 1
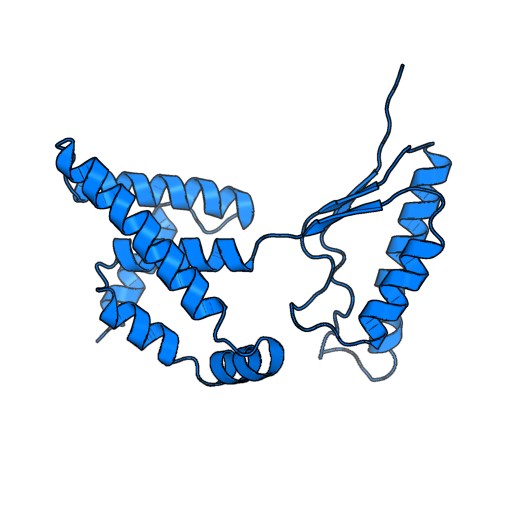ATOM 615 O O . LEU A 1 75 ? -16.885 2.436 14.850 1.00 84.56 75 LEU A O 1
ATOM 619 N N . LYS A 1 76 ? -16.043 1.062 16.421 1.00 84.69 76 LYS A N 1
ATOM 620 C CA . LYS A 1 76 ? -17.329 0.601 16.964 1.00 84.69 76 LYS A CA 1
ATOM 621 C C . LYS A 1 76 ? -18.143 1.747 17.563 1.00 84.69 76 LYS A C 1
ATOM 623 O O . LYS A 1 76 ? -19.366 1.725 17.468 1.00 84.69 76 LYS A O 1
ATOM 628 N N . ASP A 1 77 ? -17.463 2.716 18.163 1.00 84.31 77 ASP A N 1
ATOM 629 C CA . ASP A 1 77 ? -18.098 3.842 18.849 1.00 84.31 77 ASP A CA 1
ATOM 630 C C . ASP A 1 77 ? -18.494 4.987 17.896 1.00 84.31 77 ASP A C 1
ATOM 632 O O . ASP A 1 77 ? -19.040 5.995 18.342 1.00 84.31 77 ASP A O 1
ATOM 636 N N . LEU A 1 78 ? -18.226 4.867 16.589 1.00 87.06 78 LEU A N 1
ATOM 637 C CA . LEU A 1 78 ? -18.571 5.909 15.623 1.00 87.06 78 LEU A CA 1
ATOM 638 C C . LEU A 1 78 ? -20.067 5.863 15.270 1.00 87.06 78 LEU A C 1
ATOM 640 O O . LEU A 1 78 ? -20.605 4.784 15.013 1.00 87.06 78 LEU A O 1
ATOM 644 N N . PRO A 1 79 ? -20.740 7.022 15.152 1.00 88.06 79 PRO A N 1
ATOM 645 C CA . PRO A 1 79 ? -22.181 7.092 14.886 1.00 88.06 79 PRO A CA 1
ATOM 646 C C . PRO A 1 79 ? -22.568 6.773 13.430 1.00 88.06 79 PRO A C 1
ATOM 648 O O . PRO A 1 79 ? -23.731 6.897 13.050 1.00 88.06 79 PRO A O 1
ATOM 651 N N . LEU A 1 80 ? -21.610 6.373 12.588 1.00 90.31 80 LEU A N 1
ATOM 652 C CA . LEU A 1 80 ? -21.802 6.164 11.157 1.00 90.31 80 LEU A CA 1
ATOM 653 C C . LEU A 1 80 ? -20.988 4.982 10.627 1.00 90.31 80 LEU A C 1
ATOM 655 O O . LEU A 1 80 ? -19.968 4.587 11.188 1.00 90.31 80 LEU A O 1
ATOM 659 N N . SER A 1 81 ? -21.422 4.447 9.484 1.00 89.50 81 SER A N 1
ATOM 660 C CA . SER A 1 81 ? -20.673 3.407 8.777 1.00 89.50 81 SER A CA 1
ATOM 661 C C . SER A 1 81 ? -19.357 3.952 8.220 1.00 89.50 81 SER A C 1
ATOM 663 O O . SER A 1 81 ? -19.321 5.017 7.597 1.00 89.50 81 SER A O 1
ATOM 665 N N . VAL A 1 82 ? -18.284 3.181 8.404 1.00 89.69 82 VAL A N 1
ATOM 666 C CA . VAL A 1 82 ? -16.943 3.504 7.909 1.00 89.69 82 VAL A CA 1
ATOM 667 C C . VAL A 1 82 ? -16.523 2.500 6.841 1.00 89.69 82 VAL A C 1
ATOM 669 O O . VAL A 1 82 ? -16.488 1.296 7.087 1.00 89.69 82 VAL A O 1
ATOM 672 N N . TYR A 1 83 ? -16.168 3.003 5.662 1.00 84.00 83 TYR A N 1
ATOM 673 C CA . TYR A 1 83 ? -15.641 2.223 4.548 1.00 84.00 83 TYR A CA 1
ATOM 674 C C . TYR A 1 83 ? -14.123 2.377 4.482 1.00 84.00 83 TYR A C 1
ATOM 676 O O . TYR A 1 83 ? -13.603 3.476 4.290 1.00 84.00 83 TYR A O 1
ATOM 684 N N . LEU A 1 84 ? -13.414 1.261 4.639 1.00 81.88 84 LEU A N 1
ATOM 685 C CA . LEU A 1 84 ? -11.956 1.202 4.613 1.00 81.88 84 LEU A CA 1
ATOM 686 C C . LEU A 1 84 ? -11.472 0.818 3.208 1.00 81.88 84 LEU A C 1
ATOM 688 O O . LEU A 1 84 ? -11.749 -0.283 2.734 1.00 81.88 84 LEU A O 1
ATOM 692 N N . LEU A 1 85 ? -10.736 1.717 2.555 1.00 76.69 85 LEU A N 1
ATOM 693 C CA . LEU A 1 85 ? -10.122 1.512 1.243 1.00 76.69 85 LEU A CA 1
ATOM 694 C C . LEU A 1 85 ? -8.594 1.433 1.404 1.00 76.69 85 LEU A C 1
ATOM 696 O O . LEU A 1 85 ? -7.919 2.468 1.411 1.00 76.69 85 LEU A O 1
ATOM 700 N N . PRO A 1 86 ? -8.028 0.221 1.565 1.00 68.31 86 PRO A N 1
ATOM 701 C CA . PRO A 1 86 ? -6.610 0.064 1.857 1.00 68.31 86 PRO A CA 1
ATOM 702 C C . PRO A 1 86 ? -5.740 0.575 0.704 1.00 68.31 86 PRO A C 1
ATOM 704 O O . PRO A 1 86 ? -5.984 0.276 -0.467 1.00 68.31 86 PRO A O 1
ATOM 707 N N . GLY A 1 87 ? -4.689 1.321 1.046 1.00 63.84 87 GLY A N 1
ATOM 708 C CA . GLY A 1 87 ? -3.667 1.740 0.094 1.00 63.84 87 GLY A CA 1
ATOM 709 C C . GLY A 1 87 ? -2.928 0.539 -0.498 1.00 63.84 87 GLY A C 1
ATOM 710 O O . GLY A 1 87 ? -2.519 -0.377 0.214 1.00 63.84 87 GLY A O 1
ATOM 711 N N . ASN A 1 88 ? -2.699 0.540 -1.813 1.00 68.75 88 ASN A N 1
ATOM 712 C CA . ASN A 1 88 ? -2.062 -0.586 -2.498 1.00 68.75 88 ASN A CA 1
ATOM 713 C C . ASN A 1 88 ? -0.531 -0.443 -2.616 1.00 68.75 88 ASN A C 1
ATOM 715 O O . ASN A 1 88 ? 0.063 -0.840 -3.620 1.00 68.75 88 ASN A O 1
ATOM 719 N N . ARG A 1 89 ? 0.134 0.131 -1.597 1.00 67.75 89 ARG A N 1
ATOM 720 C CA . ARG A 1 89 ? 1.577 0.460 -1.640 1.00 67.75 89 ARG A CA 1
ATOM 721 C C . ARG A 1 89 ? 2.452 -0.741 -2.001 1.00 67.75 89 ARG A C 1
ATOM 723 O O . ARG A 1 89 ? 3.446 -0.581 -2.701 1.00 67.75 89 ARG A O 1
ATOM 730 N N . ALA A 1 90 ? 2.080 -1.940 -1.551 1.00 70.19 90 ALA A N 1
ATOM 731 C CA . ALA A 1 90 ? 2.801 -3.169 -1.877 1.00 70.19 90 ALA A CA 1
ATOM 732 C C . ALA A 1 90 ? 2.697 -3.541 -3.366 1.00 70.19 90 ALA A C 1
ATOM 734 O O . ALA A 1 90 ? 3.699 -3.924 -3.961 1.00 70.19 90 ALA A O 1
ATOM 735 N N . GLN A 1 91 ? 1.511 -3.415 -3.973 1.00 71.62 91 GLN A N 1
ATOM 736 C CA . GLN A 1 91 ? 1.354 -3.652 -5.413 1.00 71.62 91 GLN A CA 1
ATOM 737 C C . GLN A 1 91 ? 2.091 -2.598 -6.220 1.00 71.62 91 GLN A C 1
ATOM 739 O O . GLN A 1 91 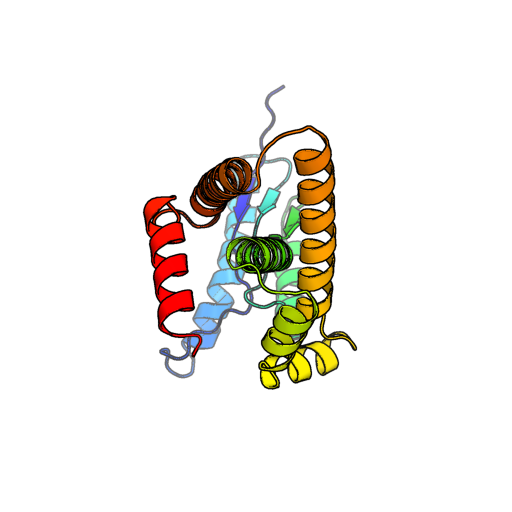? 2.763 -2.918 -7.188 1.00 71.62 91 GLN A O 1
ATOM 744 N N . LEU A 1 92 ? 1.992 -1.344 -5.793 1.00 66.00 92 LEU A N 1
ATOM 745 C CA . LEU A 1 92 ? 2.624 -0.248 -6.493 1.00 66.00 92 LEU A CA 1
ATOM 746 C C . LEU A 1 92 ? 4.150 -0.390 -6.506 1.00 66.00 92 LEU A C 1
ATOM 748 O O . LEU A 1 92 ? 4.769 -0.227 -7.549 1.00 66.00 92 LEU A O 1
ATOM 752 N N . ARG A 1 93 ? 4.759 -0.777 -5.377 1.00 72.44 93 ARG A N 1
ATOM 753 C CA . ARG A 1 93 ? 6.190 -1.116 -5.331 1.00 72.44 93 ARG A CA 1
ATOM 754 C C . ARG A 1 93 ? 6.538 -2.258 -6.282 1.00 72.44 93 ARG A C 1
ATOM 756 O O . ARG A 1 93 ? 7.464 -2.105 -7.063 1.00 72.44 93 ARG A O 1
ATOM 763 N N . ALA A 1 94 ? 5.760 -3.341 -6.268 1.00 79.50 94 ALA A N 1
ATOM 764 C CA . ALA A 1 94 ? 5.969 -4.473 -7.170 1.00 79.50 94 ALA A CA 1
ATOM 765 C C . ALA A 1 94 ? 5.905 -4.067 -8.653 1.00 79.50 94 ALA A C 1
ATOM 767 O O . ALA A 1 94 ? 6.750 -4.486 -9.439 1.00 79.50 94 ALA A O 1
ATOM 768 N N . GLU A 1 95 ? 4.947 -3.215 -9.026 1.00 75.94 95 GLU A N 1
ATOM 769 C CA . GLU A 1 95 ? 4.851 -2.665 -10.380 1.00 75.94 95 GLU A CA 1
ATOM 770 C C . GLU A 1 95 ? 6.080 -1.823 -10.735 1.00 75.94 95 GLU A C 1
ATOM 772 O O . GLU A 1 95 ? 6.651 -1.995 -11.809 1.00 75.94 95 GLU A O 1
ATOM 777 N N . ILE A 1 96 ? 6.517 -0.933 -9.840 1.00 73.81 96 ILE A N 1
ATOM 778 C CA . ILE A 1 96 ? 7.692 -0.079 -10.057 1.00 73.81 96 ILE A CA 1
ATOM 779 C C . ILE A 1 96 ? 8.953 -0.921 -10.222 1.00 73.81 96 ILE A C 1
ATOM 781 O O . ILE A 1 96 ? 9.700 -0.692 -11.169 1.00 73.81 96 ILE A O 1
ATOM 785 N N . ASP A 1 97 ? 9.176 -1.893 -9.339 1.00 79.75 97 ASP A N 1
ATOM 786 C CA . ASP A 1 97 ? 10.340 -2.779 -9.376 1.00 79.75 97 ASP A CA 1
ATOM 787 C C . ASP A 1 97 ? 10.365 -3.598 -10.675 1.00 79.75 97 ASP A C 1
ATOM 789 O O . ASP A 1 97 ? 11.409 -3.718 -11.320 1.00 79.75 97 ASP A O 1
ATOM 793 N N . ALA A 1 98 ? 9.206 -4.086 -11.125 1.00 84.19 98 ALA A N 1
ATOM 794 C CA . ALA A 1 98 ? 9.066 -4.789 -12.395 1.00 84.19 98 ALA A CA 1
ATOM 795 C C . ALA A 1 98 ? 9.334 -3.883 -13.611 1.00 84.19 98 ALA A C 1
ATOM 797 O O . ALA A 1 98 ? 10.058 -4.260 -14.535 1.00 84.19 98 ALA A O 1
ATOM 798 N N . TYR A 1 99 ? 8.798 -2.663 -13.605 1.00 78.50 99 TYR A N 1
ATOM 799 C CA . TYR A 1 99 ? 9.053 -1.661 -14.638 1.00 78.50 99 TYR A CA 1
ATOM 800 C C . TYR A 1 99 ? 10.528 -1.267 -14.721 1.00 78.50 99 TYR A C 1
ATOM 802 O O . TYR A 1 99 ? 11.089 -1.167 -15.814 1.00 78.50 99 TYR A O 1
ATOM 810 N N . VAL A 1 100 ? 11.149 -1.043 -13.563 1.00 74.50 100 VAL A N 1
ATOM 811 C CA . VAL A 1 100 ? 12.586 -0.826 -13.398 1.00 74.50 100 VAL A CA 1
ATOM 812 C C . VAL A 1 100 ? 13.306 -2.005 -14.042 1.00 74.50 100 VAL A C 1
ATOM 814 O O . VAL A 1 100 ? 14.030 -1.795 -15.010 1.00 74.50 100 VAL A O 1
ATOM 817 N N . ALA A 1 101 ? 13.043 -3.242 -13.624 1.00 82.31 101 ALA A N 1
ATOM 818 C CA . ALA A 1 101 ? 13.719 -4.420 -14.160 1.00 82.31 101 ALA A CA 1
ATOM 819 C C . ALA A 1 101 ? 13.692 -4.493 -15.699 1.00 82.31 101 ALA A C 1
ATOM 821 O O . ALA A 1 101 ? 14.745 -4.642 -16.322 1.00 82.31 101 ALA A O 1
ATOM 822 N N . HIS A 1 102 ? 12.533 -4.265 -16.325 1.00 78.56 102 HIS A N 1
ATOM 823 C CA . HIS A 1 102 ? 12.418 -4.195 -17.788 1.00 78.56 102 HIS A CA 1
ATOM 824 C C . HIS A 1 102 ? 13.192 -3.024 -18.408 1.00 78.56 102 HIS A C 1
ATOM 826 O O . HIS A 1 102 ? 13.869 -3.192 -19.425 1.00 78.56 102 HIS A O 1
ATOM 832 N N . LEU A 1 103 ? 13.150 -1.841 -17.789 1.00 70.69 103 LEU A N 1
ATOM 833 C CA . LEU A 1 103 ? 13.870 -0.640 -18.235 1.00 70.69 103 LEU A CA 1
ATOM 834 C C . LEU A 1 103 ? 15.402 -0.808 -18.194 1.00 70.69 103 LEU A C 1
ATOM 836 O O . LEU A 1 103 ? 16.126 -0.216 -19.012 1.00 70.69 103 LEU A O 1
ATOM 840 N N . TYR A 1 104 ? 15.901 -1.587 -17.236 1.00 69.19 104 TYR A N 1
ATOM 841 C CA . TYR A 1 104 ? 17.318 -1.933 -17.107 1.00 69.19 104 TYR A CA 1
ATOM 842 C C . TYR A 1 104 ? 17.720 -3.161 -17.920 1.00 69.19 104 TYR A C 1
ATOM 844 O O . TYR A 1 104 ? 18.911 -3.423 -18.045 1.00 69.19 104 TYR A O 1
ATOM 852 N N . GLY A 1 105 ? 16.759 -3.873 -18.513 1.00 73.25 105 GLY A N 1
ATOM 853 C CA . GLY A 1 105 ? 17.026 -5.097 -19.260 1.00 73.25 105 GLY A CA 1
ATOM 854 C C . GLY A 1 105 ? 17.427 -6.271 -18.368 1.00 73.25 105 GLY A C 1
ATOM 855 O O . GLY A 1 105 ? 18.116 -7.166 -18.845 1.00 73.25 105 GLY A O 1
ATOM 856 N N . LEU A 1 106 ? 17.010 -6.266 -17.098 1.00 79.69 106 LEU A N 1
ATOM 857 C CA . LEU A 1 106 ? 17.216 -7.400 -16.204 1.00 79.69 106 LEU A CA 1
ATOM 858 C C . LEU A 1 106 ? 16.446 -8.604 -16.730 1.00 79.69 106 LEU A C 1
ATOM 860 O O . LEU A 1 106 ? 15.255 -8.496 -17.054 1.00 79.69 106 LEU A O 1
ATOM 864 N N . SER A 1 107 ? 17.118 -9.751 -16.788 1.00 85.62 107 SER A N 1
ATOM 865 C CA . SER A 1 107 ? 16.428 -11.008 -17.027 1.00 85.62 107 SER A CA 1
ATOM 866 C C . SER A 1 107 ? 15.566 -11.372 -15.819 1.00 85.62 107 SER A C 1
ATOM 868 O O . SER A 1 107 ? 15.720 -10.846 -14.710 1.00 85.62 107 SER A O 1
ATOM 870 N N . ARG A 1 108 ? 14.649 -12.314 -16.033 1.00 89.69 108 ARG A N 1
ATOM 871 C CA . ARG A 1 108 ? 13.817 -12.860 -14.963 1.00 89.69 108 ARG A CA 1
ATOM 872 C C . ARG A 1 108 ? 14.667 -13.435 -13.823 1.00 89.69 108 ARG A C 1
ATOM 874 O O . ARG A 1 108 ? 14.334 -13.229 -12.658 1.00 89.69 108 ARG A O 1
ATOM 881 N N . ASP A 1 109 ? 15.765 -14.110 -14.158 1.00 88.44 109 ASP A N 1
ATOM 882 C CA . ASP A 1 109 ? 16.667 -14.731 -13.185 1.00 88.44 109 ASP A CA 1
ATOM 883 C C . ASP A 1 109 ? 17.486 -13.686 -12.416 1.00 88.44 109 ASP A C 1
ATOM 885 O O . ASP A 1 109 ? 17.646 -13.816 -11.201 1.00 88.44 109 ASP A O 1
ATOM 889 N N . ASP A 1 110 ? 17.910 -12.600 -13.074 1.00 86.31 110 ASP A N 1
ATOM 890 C CA . ASP A 1 110 ? 18.593 -11.480 -12.408 1.00 86.31 110 ASP A CA 1
ATOM 891 C C . ASP A 1 110 ? 17.680 -10.807 -11.380 1.00 86.31 110 ASP A C 1
ATOM 893 O O . ASP A 1 110 ? 18.090 -10.530 -10.251 1.00 86.31 110 ASP A O 1
ATOM 897 N N . LEU A 1 111 ? 16.414 -10.574 -11.745 1.00 88.44 111 LEU A N 1
ATOM 898 C CA . LEU A 1 111 ? 15.434 -9.997 -10.829 1.00 88.44 111 LEU A CA 1
ATOM 899 C C . LEU A 1 111 ? 15.167 -10.933 -9.644 1.00 88.44 111 LEU A C 1
ATOM 901 O O . LEU A 1 111 ? 15.140 -10.488 -8.496 1.00 88.44 111 LEU A O 1
ATOM 905 N N . VAL A 1 112 ? 15.025 -12.237 -9.898 1.00 91.12 112 VAL A N 1
ATOM 906 C CA . VAL A 1 112 ? 14.890 -13.251 -8.842 1.00 91.12 112 VAL A CA 1
ATOM 907 C C . VAL A 1 112 ? 16.082 -13.215 -7.889 1.00 91.12 112 VAL A C 1
ATOM 909 O O . VAL A 1 112 ? 15.875 -13.232 -6.671 1.00 91.12 112 VAL A O 1
ATOM 912 N N . TYR A 1 113 ? 17.299 -13.141 -8.428 1.00 86.88 113 TYR A N 1
ATOM 913 C CA . TYR A 1 113 ? 18.528 -13.069 -7.649 1.00 86.88 113 TYR A CA 1
ATOM 914 C C . TYR A 1 113 ? 18.558 -11.814 -6.773 1.00 86.88 113 TYR A C 1
ATOM 916 O O . TYR A 1 113 ? 18.742 -11.928 -5.562 1.00 86.88 113 TYR A O 1
ATOM 924 N N . ILE A 1 114 ? 18.280 -10.637 -7.347 1.00 84.50 114 ILE A N 1
ATOM 925 C CA . ILE A 1 114 ? 18.202 -9.366 -6.610 1.00 84.50 114 ILE A CA 1
ATOM 926 C C . ILE A 1 114 ? 17.181 -9.464 -5.476 1.00 84.50 114 ILE A C 1
ATOM 928 O O . ILE A 1 114 ? 17.501 -9.132 -4.336 1.00 84.50 114 ILE A O 1
ATOM 932 N N . LEU A 1 115 ? 15.976 -9.974 -5.742 1.00 86.06 115 LEU A N 1
ATOM 933 C CA . LEU A 1 115 ? 14.933 -10.118 -4.722 1.00 86.06 115 LEU A CA 1
ATOM 934 C C . LEU A 1 115 ? 15.346 -11.088 -3.602 1.00 86.06 115 LEU A C 1
ATOM 936 O O . LEU A 1 115 ? 14.985 -10.889 -2.441 1.00 86.06 115 LEU A O 1
ATOM 940 N N . ASP A 1 116 ? 16.135 -12.119 -3.908 1.00 88.25 116 ASP A N 1
ATOM 941 C CA . ASP A 1 116 ? 16.674 -13.032 -2.897 1.00 88.25 116 ASP A CA 1
ATOM 942 C C . ASP A 1 116 ? 17.800 -12.420 -2.043 1.00 88.25 116 ASP A C 1
ATOM 944 O O . ASP A 1 116 ? 18.048 -12.928 -0.945 1.00 88.25 116 ASP A O 1
ATOM 948 N N . THR A 1 117 ? 18.404 -11.296 -2.454 1.00 87.69 117 THR A N 1
ATOM 949 C CA . THR A 1 117 ? 19.397 -10.558 -1.641 1.00 87.69 117 THR A CA 1
ATOM 950 C C . THR A 1 117 ? 18.801 -9.809 -0.439 1.00 87.69 117 THR A C 1
ATOM 952 O O . THR A 1 117 ? 19.546 -9.216 0.340 1.00 87.69 117 THR A O 1
ATOM 955 N N . PHE A 1 118 ? 17.480 -9.884 -0.216 1.00 86.38 118 PHE A N 1
ATOM 956 C CA . PHE A 1 118 ? 16.780 -9.287 0.932 1.00 86.38 118 PHE A CA 1
ATOM 957 C C . PHE A 1 118 ? 16.391 -10.338 2.003 1.00 86.38 118 PHE A C 1
ATOM 959 O O . PHE A 1 118 ? 15.201 -10.595 2.231 1.00 86.38 118 PHE A O 1
ATOM 966 N N . PRO A 1 119 ? 17.352 -10.961 2.721 1.00 84.94 119 PRO A N 1
ATOM 967 C CA . PRO A 1 119 ? 17.092 -12.107 3.599 1.00 84.94 119 PRO A CA 1
ATOM 968 C C . PRO A 1 119 ? 16.234 -11.756 4.819 1.00 84.94 119 PRO A C 1
ATOM 970 O O . PRO A 1 119 ? 15.434 -12.577 5.269 1.00 84.94 119 PRO A O 1
ATOM 973 N N . VAL A 1 120 ? 16.370 -10.534 5.345 1.00 84.88 120 VAL A N 1
ATOM 974 C CA . VAL A 1 120 ? 15.583 -10.059 6.493 1.00 84.88 120 VAL A CA 1
ATOM 975 C C . VAL A 1 120 ? 14.110 -9.932 6.113 1.00 84.88 120 VAL A C 1
ATOM 977 O O . VAL A 1 120 ? 13.250 -10.473 6.806 1.00 84.88 120 VAL A O 1
ATOM 980 N N . LEU A 1 121 ? 13.821 -9.285 4.979 1.00 81.75 121 LEU A N 1
ATOM 981 C CA . LEU A 1 121 ? 12.458 -9.137 4.472 1.00 81.75 121 LEU A CA 1
ATOM 982 C C . LEU A 1 121 ? 11.835 -10.507 4.185 1.00 81.75 121 LEU A C 1
ATOM 984 O O . LEU A 1 121 ? 10.753 -10.806 4.686 1.00 81.75 121 LEU A O 1
ATOM 988 N N . LYS A 1 122 ? 12.565 -11.380 3.480 1.00 86.50 122 LYS A N 1
ATOM 989 C CA . LYS A 1 122 ? 12.146 -12.758 3.187 1.00 86.50 122 LYS A CA 1
ATOM 990 C C . LYS A 1 122 ? 11.794 -13.540 4.452 1.00 86.50 122 LYS A C 1
ATOM 992 O O . LYS A 1 122 ? 10.777 -14.230 4.483 1.00 86.50 122 LYS A O 1
ATOM 997 N N . LYS A 1 123 ? 12.614 -13.444 5.503 1.00 87.75 123 LYS A N 1
ATOM 998 C CA . LYS A 1 123 ? 12.362 -14.111 6.790 1.00 87.75 123 LYS A CA 1
ATOM 999 C C . LYS A 1 123 ? 11.115 -13.555 7.481 1.00 87.75 123 LYS A C 1
ATOM 1001 O O . LYS A 1 123 ? 10.307 -14.338 7.975 1.00 87.75 123 LYS A O 1
ATOM 1006 N N . ASN A 1 124 ? 10.958 -12.232 7.507 1.00 77.19 124 ASN A N 1
ATOM 1007 C CA . ASN A 1 124 ? 9.819 -11.572 8.143 1.00 77.19 124 ASN A CA 1
ATOM 1008 C C . ASN A 1 124 ? 8.502 -11.920 7.441 1.00 77.19 124 ASN A C 1
ATOM 1010 O O . ASN A 1 124 ? 7.542 -12.303 8.106 1.00 77.19 124 ASN A O 1
ATOM 1014 N N . GLU A 1 125 ? 8.475 -11.868 6.109 1.00 85.12 125 GLU A N 1
ATOM 1015 C CA . GLU A 1 125 ? 7.278 -12.205 5.337 1.00 85.12 125 GLU A CA 1
ATOM 1016 C C . GLU A 1 125 ? 6.940 -13.690 5.419 1.00 85.12 125 GLU A C 1
ATOM 1018 O O . GLU A 1 125 ? 5.788 -14.025 5.667 1.00 85.12 125 GLU A O 1
ATOM 1023 N N . LYS A 1 126 ? 7.926 -14.594 5.346 1.00 89.62 126 LYS A N 1
ATOM 1024 C CA . LYS A 1 126 ? 7.664 -16.026 5.560 1.00 89.62 126 LYS A CA 1
ATOM 1025 C C . LYS A 1 126 ? 7.107 -16.321 6.950 1.00 89.62 126 LYS A C 1
ATOM 1027 O O . LYS A 1 126 ? 6.229 -17.165 7.080 1.00 89.62 126 LYS A O 1
ATOM 1032 N N . LYS A 1 127 ? 7.596 -15.635 7.988 1.00 84.25 127 LYS A N 1
ATOM 1033 C CA . LYS A 1 127 ? 7.076 -15.790 9.354 1.00 84.25 127 LYS A CA 1
ATOM 1034 C C . LYS A 1 127 ? 5.628 -15.307 9.470 1.00 84.25 127 LYS A C 1
ATOM 1036 O O . LYS A 1 127 ? 4.859 -15.905 10.213 1.00 84.25 127 LYS A O 1
ATOM 1041 N N . ALA A 1 128 ? 5.277 -14.227 8.779 1.00 76.00 128 ALA A N 1
ATOM 1042 C CA . ALA A 1 128 ? 3.958 -13.615 8.876 1.00 76.00 128 ALA A CA 1
ATOM 1043 C C . ALA A 1 128 ? 2.906 -14.235 7.946 1.00 76.00 128 ALA A C 1
ATOM 1045 O O . ALA A 1 128 ? 1.756 -14.392 8.339 1.00 76.00 128 ALA A O 1
ATOM 1046 N N . PHE A 1 129 ? 3.301 -14.572 6.720 1.00 82.75 129 PHE A N 1
ATOM 1047 C CA . PHE A 1 129 ? 2.402 -14.926 5.620 1.00 82.75 129 PHE A CA 1
ATOM 1048 C C . PHE A 1 129 ? 2.675 -16.322 5.043 1.00 82.75 129 PHE A C 1
ATOM 1050 O O . PHE A 1 129 ? 1.977 -16.748 4.131 1.00 82.75 129 PHE A O 1
ATOM 1057 N N . GLY A 1 130 ? 3.708 -17.031 5.513 1.00 88.50 130 GLY A N 1
ATOM 1058 C CA . GLY A 1 130 ? 4.128 -18.331 4.967 1.00 88.50 130 GLY A CA 1
ATOM 1059 C C . GLY A 1 130 ? 4.887 -18.250 3.635 1.00 88.50 130 GLY A C 1
ATOM 1060 O O . GLY A 1 130 ? 5.524 -19.219 3.226 1.00 88.50 130 GLY A O 1
ATOM 1061 N N . GLU A 1 131 ? 4.898 -17.086 2.984 1.00 90.38 131 GLU A N 1
ATOM 1062 C CA . GLU A 1 131 ? 5.479 -16.857 1.661 1.00 90.38 131 GLU A CA 1
ATOM 1063 C C . GLU A 1 131 ? 6.260 -15.532 1.610 1.00 90.38 131 GLU A C 1
ATOM 1065 O O . GLU A 1 131 ? 6.020 -14.615 2.393 1.00 90.38 131 GLU A O 1
ATOM 1070 N N . PHE A 1 132 ? 7.205 -15.419 0.669 1.00 91.12 132 PHE A N 1
ATOM 1071 C CA . PHE A 1 132 ? 7.846 -14.148 0.323 1.00 91.12 132 PHE A CA 1
ATOM 1072 C C . PHE A 1 132 ? 6.952 -13.348 -0.653 1.00 91.12 132 PHE A C 1
ATOM 1074 O O . PHE A 1 132 ? 7.215 -13.300 -1.857 1.00 91.12 132 PHE A O 1
ATOM 1081 N N . ILE A 1 133 ? 5.868 -12.767 -0.127 1.00 87.50 133 ILE A N 1
ATOM 1082 C CA . ILE A 1 133 ? 4.806 -12.073 -0.878 1.00 87.50 133 ILE A CA 1
ATOM 1083 C C . ILE A 1 133 ? 5.358 -10.961 -1.774 1.00 87.50 133 ILE A C 1
ATOM 1085 O O . ILE A 1 133 ? 4.929 -10.842 -2.922 1.00 87.50 133 ILE A O 1
ATOM 1089 N N . SER A 1 134 ? 6.316 -10.170 -1.286 1.00 84.62 134 SER A N 1
ATOM 1090 C CA . SER A 1 134 ? 6.930 -9.087 -2.063 1.00 84.62 134 SER A CA 1
ATOM 1091 C C . SER A 1 134 ? 7.611 -9.616 -3.326 1.00 84.62 134 SER A C 1
ATOM 1093 O O . SER A 1 134 ? 7.404 -9.074 -4.412 1.00 84.62 134 SER A O 1
ATOM 1095 N N . LYS A 1 135 ? 8.345 -10.733 -3.214 1.00 90.44 135 LYS A N 1
ATOM 1096 C CA . LYS A 1 135 ? 8.957 -11.396 -4.371 1.00 90.44 135 LYS A CA 1
ATOM 1097 C C . LYS A 1 135 ? 7.892 -11.914 -5.330 1.00 90.44 135 LYS A C 1
ATOM 1099 O O . LYS A 1 135 ? 7.986 -11.639 -6.519 1.00 90.44 135 LYS A O 1
ATOM 1104 N N . ARG A 1 136 ? 6.867 -12.618 -4.833 1.00 93.56 136 ARG A N 1
ATOM 1105 C CA . ARG A 1 136 ? 5.785 -13.140 -5.685 1.00 93.56 136 ARG A CA 1
ATOM 1106 C C . ARG A 1 136 ? 5.115 -12.020 -6.488 1.00 93.56 136 ARG A C 1
ATOM 1108 O O . ARG A 1 136 ? 5.067 -12.114 -7.709 1.00 93.56 136 ARG A O 1
ATOM 1115 N N . LYS A 1 137 ? 4.678 -10.945 -5.822 1.00 87.75 137 LYS A N 1
ATOM 1116 C CA . LYS A 1 137 ? 4.031 -9.795 -6.476 1.00 87.75 137 LYS A CA 1
ATOM 1117 C C . LYS A 1 137 ? 4.936 -9.127 -7.510 1.00 87.75 137 LYS A C 1
ATOM 1119 O O . LYS A 1 137 ? 4.482 -8.829 -8.606 1.00 87.75 137 LYS A O 1
ATOM 1124 N N . CYS A 1 138 ? 6.213 -8.912 -7.185 1.00 88.81 138 CYS A N 1
ATOM 1125 C CA . CYS A 1 138 ? 7.168 -8.325 -8.127 1.00 88.81 138 CYS A CA 1
ATOM 1126 C C . CYS A 1 138 ? 7.353 -9.200 -9.377 1.00 88.81 138 CYS A C 1
ATOM 1128 O O . CYS A 1 138 ? 7.421 -8.673 -10.484 1.00 88.81 138 CYS A O 1
ATOM 1130 N N . MET A 1 139 ? 7.404 -10.528 -9.218 1.00 93.88 139 MET A N 1
ATOM 1131 C CA . MET A 1 139 ? 7.530 -11.451 -10.350 1.00 93.88 139 MET A CA 1
ATOM 1132 C C . MET A 1 139 ? 6.254 -11.514 -11.198 1.00 93.88 139 MET A C 1
ATOM 1134 O O . MET A 1 139 ? 6.348 -11.528 -12.420 1.00 93.88 139 MET A O 1
ATOM 1138 N N . GLU A 1 140 ? 5.074 -11.499 -10.573 1.00 90.25 140 GLU A N 1
ATOM 1139 C CA . GLU A 1 140 ? 3.788 -11.418 -11.284 1.00 90.25 140 GLU A CA 1
ATOM 1140 C C . GLU A 1 140 ? 3.704 -10.152 -12.142 1.00 90.25 140 GLU A C 1
ATOM 1142 O O . GLU A 1 140 ? 3.290 -10.206 -13.300 1.00 90.25 140 GLU A O 1
ATOM 1147 N N . GLU A 1 141 ? 4.152 -9.020 -11.600 1.00 87.38 141 GLU A N 1
ATOM 1148 C CA . GLU A 1 141 ? 4.193 -7.756 -12.327 1.00 87.38 141 GLU A CA 1
ATOM 1149 C C . GLU A 1 141 ? 5.244 -7.739 -13.435 1.00 87.38 141 GLU A C 1
ATOM 1151 O O . GLU A 1 141 ? 4.984 -7.225 -14.524 1.00 87.38 141 GLU A O 1
ATOM 1156 N N . TYR A 1 142 ? 6.404 -8.359 -13.208 1.00 88.38 142 TYR A N 1
ATOM 1157 C CA . TYR A 1 142 ? 7.422 -8.531 -14.242 1.00 88.38 142 TYR A CA 1
ATOM 1158 C C . TYR A 1 142 ? 6.882 -9.340 -15.421 1.00 88.38 142 TYR A C 1
ATOM 1160 O O . TYR A 1 142 ? 7.021 -8.911 -16.569 1.00 88.38 142 TYR A O 1
ATOM 1168 N N . ASP A 1 143 ? 6.221 -10.465 -15.148 1.00 87.06 143 ASP A N 1
ATOM 1169 C CA . ASP A 1 143 ? 5.640 -11.325 -16.177 1.00 87.06 143 ASP A CA 1
ATOM 1170 C C . ASP A 1 143 ? 4.478 -10.598 -16.903 1.00 87.06 143 ASP A C 1
ATOM 1172 O O . ASP A 1 143 ? 4.399 -10.627 -18.137 1.00 87.06 143 ASP A O 1
ATOM 1176 N N . ARG A 1 144 ? 3.627 -9.852 -16.172 1.00 87.75 144 ARG A N 1
ATOM 1177 C CA . ARG A 1 144 ? 2.544 -9.024 -16.746 1.00 87.75 144 ARG A CA 1
ATOM 1178 C C . ARG A 1 144 ? 3.081 -7.951 -17.689 1.00 87.75 144 ARG A C 1
ATOM 1180 O O . ARG A 1 144 ? 2.605 -7.842 -18.818 1.00 87.75 144 ARG A O 1
ATOM 1187 N N . ILE A 1 145 ? 4.057 -7.161 -17.241 1.00 81.94 145 ILE A N 1
ATOM 1188 C CA . ILE A 1 145 ? 4.655 -6.093 -18.049 1.00 81.94 145 ILE A CA 1
ATOM 1189 C C . ILE A 1 145 ? 5.367 -6.700 -19.254 1.00 81.94 145 ILE A C 1
ATOM 1191 O O . ILE A 1 145 ? 5.148 -6.229 -20.364 1.00 81.94 145 ILE A O 1
ATOM 1195 N N . GLY A 1 146 ? 6.128 -7.785 -19.066 1.00 77.88 146 GLY A N 1
ATOM 1196 C CA . GLY A 1 146 ? 6.820 -8.506 -20.137 1.00 77.88 146 GLY A CA 1
ATOM 1197 C C . GLY A 1 146 ? 5.886 -8.906 -21.280 1.00 77.88 146 GLY A C 1
ATOM 1198 O O . GLY A 1 146 ? 6.205 -8.680 -22.447 1.00 77.88 146 GLY A O 1
ATOM 1199 N N . LYS A 1 147 ? 4.692 -9.416 -20.952 1.00 75.00 147 LYS A N 1
ATOM 1200 C CA . LYS A 1 147 ? 3.655 -9.734 -21.942 1.00 75.00 147 LYS A CA 1
ATOM 1201 C C . LYS A 1 147 ? 3.200 -8.498 -22.728 1.00 75.00 147 LYS A C 1
ATOM 1203 O O . LYS A 1 147 ? 3.127 -8.561 -23.952 1.00 75.00 147 LYS A O 1
ATOM 1208 N N . ILE A 1 148 ? 2.970 -7.371 -22.047 1.00 73.88 148 ILE A N 1
ATOM 1209 C CA . ILE A 1 148 ? 2.604 -6.096 -22.688 1.00 73.88 148 ILE A CA 1
ATOM 1210 C C . ILE A 1 148 ? 3.705 -5.643 -23.659 1.00 73.88 148 ILE A C 1
ATOM 1212 O O . ILE A 1 148 ? 3.384 -5.194 -24.761 1.00 73.88 148 ILE A O 1
ATOM 1216 N N . ILE A 1 149 ? 4.986 -5.788 -23.283 1.00 67.00 149 ILE A N 1
ATOM 1217 C CA . ILE A 1 149 ? 6.129 -5.450 -24.152 1.00 67.00 149 ILE A CA 1
ATOM 1218 C C . ILE A 1 149 ? 6.068 -6.267 -25.441 1.00 67.00 149 ILE A C 1
ATOM 1220 O O . ILE A 1 149 ? 6.091 -5.694 -26.527 1.00 67.00 149 ILE A O 1
ATOM 1224 N N . VAL A 1 150 ? 5.947 -7.592 -25.324 1.00 66.56 150 VAL A N 1
ATOM 1225 C CA . VAL A 1 150 ? 5.936 -8.509 -26.474 1.00 66.56 150 VAL A CA 1
ATOM 1226 C C . VAL A 1 150 ? 4.756 -8.220 -27.404 1.00 66.56 150 VAL A C 1
ATOM 1228 O O . VAL A 1 150 ? 4.944 -8.141 -28.616 1.00 66.56 150 VAL A O 1
ATOM 1231 N N . GLU A 1 151 ? 3.557 -8.000 -26.856 1.00 65.25 151 GLU A N 1
ATOM 1232 C CA . GLU A 1 151 ? 2.364 -7.638 -27.636 1.00 65.25 151 GLU A CA 1
ATOM 1233 C C . GLU A 1 151 ? 2.563 -6.327 -28.419 1.00 65.25 151 GLU A C 1
ATOM 1235 O O . GLU A 1 151 ? 2.134 -6.205 -29.568 1.00 65.25 151 GLU A O 1
ATOM 1240 N N . HIS A 1 152 ? 3.258 -5.348 -27.831 1.00 58.19 152 HIS A N 1
ATOM 1241 C CA . HIS A 1 152 ? 3.541 -4.068 -28.483 1.00 58.19 152 HIS A CA 1
ATOM 1242 C C . HIS A 1 152 ? 4.684 -4.152 -29.505 1.00 58.19 152 HIS A C 1
ATOM 1244 O O . HIS A 1 152 ? 4.589 -3.528 -30.564 1.00 58.19 152 HIS A O 1
ATOM 1250 N N . GLU A 1 153 ? 5.734 -4.933 -29.247 1.00 55.88 153 GLU A N 1
ATOM 1251 C CA . GLU A 1 153 ? 6.831 -5.163 -30.199 1.00 55.88 153 GLU A CA 1
ATOM 1252 C C . GLU A 1 153 ? 6.339 -5.923 -31.443 1.00 55.88 153 GLU A C 1
ATOM 1254 O O . GLU A 1 153 ? 6.685 -5.561 -32.568 1.00 55.88 153 GLU A O 1
ATOM 1259 N N . GLN A 1 154 ? 5.441 -6.900 -31.270 1.00 50.09 154 GLN A N 1
ATOM 1260 C CA . GLN A 1 154 ? 4.778 -7.603 -32.378 1.00 50.09 154 GLN A CA 1
ATOM 1261 C C . GLN A 1 154 ? 3.880 -6.684 -33.222 1.00 50.09 154 GLN A C 1
ATOM 1263 O O . GLN A 1 154 ? 3.651 -6.961 -34.397 1.00 50.09 154 GLN A O 1
ATOM 1268 N N . SER A 1 155 ? 3.422 -5.559 -32.659 1.00 57.47 155 SER A N 1
ATOM 1269 C CA . SER A 1 155 ? 2.695 -4.512 -33.392 1.00 57.47 155 SER A CA 1
ATOM 1270 C C . SER A 1 155 ? 3.600 -3.532 -34.167 1.00 57.47 155 SER A C 1
ATOM 1272 O O . SER A 1 155 ? 3.103 -2.562 -34.738 1.00 57.47 155 SER A O 1
ATOM 1274 N N . GLY A 1 156 ? 4.919 -3.775 -34.210 1.00 53.12 156 GLY A N 1
ATOM 1275 C CA . GLY A 1 156 ? 5.883 -3.020 -35.022 1.00 53.12 156 GLY A CA 1
ATOM 1276 C C . GLY A 1 156 ? 6.490 -1.782 -34.352 1.00 53.12 156 GLY A C 1
ATOM 1277 O O . GLY A 1 156 ? 7.069 -0.946 -35.043 1.00 53.12 156 GLY A O 1
ATOM 1278 N N . LYS A 1 157 ? 6.371 -1.636 -33.025 1.00 54.47 157 LYS A N 1
ATOM 1279 C CA . LYS A 1 157 ? 6.976 -0.525 -32.266 1.00 54.47 157 LYS A CA 1
ATOM 1280 C C . LYS A 1 157 ? 8.303 -0.965 -31.647 1.00 54.47 157 LYS A C 1
ATOM 1282 O O . LYS A 1 157 ? 8.332 -1.908 -30.862 1.00 54.47 157 LYS A O 1
ATOM 1287 N N . GLU A 1 158 ? 9.402 -0.286 -31.981 1.00 58.59 158 GLU A N 1
ATOM 1288 C CA . GLU A 1 158 ? 10.730 -0.609 -31.443 1.00 58.59 158 GLU A CA 1
ATOM 1289 C C . GLU A 1 158 ? 10.818 -0.423 -29.915 1.00 58.59 158 GLU A C 1
ATOM 1291 O O . GLU A 1 158 ? 10.273 0.522 -29.333 1.00 58.59 158 GLU A O 1
ATOM 1296 N N . ARG A 1 159 ? 11.640 -1.261 -29.271 1.00 54.66 159 ARG A N 1
ATOM 1297 C CA . ARG A 1 159 ? 11.938 -1.247 -27.826 1.00 54.66 159 ARG A CA 1
ATOM 1298 C C . ARG A 1 159 ? 12.358 0.132 -27.287 1.00 54.66 159 ARG A C 1
ATOM 1300 O O . ARG A 1 159 ? 12.090 0.458 -26.130 1.00 54.66 159 ARG A O 1
ATOM 1307 N N . ALA A 1 160 ? 12.975 0.977 -28.120 1.00 55.66 160 ALA A N 1
ATOM 1308 C CA . ALA A 1 160 ? 13.391 2.336 -27.765 1.00 55.66 160 ALA A CA 1
ATOM 1309 C C . ALA A 1 160 ? 12.225 3.342 -27.659 1.00 55.66 160 ALA A C 1
ATOM 1311 O O . ALA A 1 160 ? 12.260 4.231 -26.801 1.00 55.66 160 ALA A O 1
ATOM 1312 N N . GLU A 1 161 ? 11.186 3.222 -28.492 1.00 57.56 161 GLU A N 1
ATOM 1313 C CA . GLU A 1 161 ? 9.963 4.025 -28.354 1.00 57.56 161 GLU A CA 1
ATOM 1314 C C . GLU A 1 161 ? 9.155 3.586 -27.136 1.00 57.56 161 GLU A C 1
ATOM 1316 O O . GLU A 1 161 ? 8.660 4.422 -26.376 1.00 57.56 161 GLU A O 1
ATOM 1321 N N . TYR A 1 162 ? 9.094 2.280 -26.891 1.00 60.38 162 TYR A N 1
ATOM 1322 C CA . TYR A 1 162 ? 8.378 1.730 -25.752 1.00 60.38 162 TYR A CA 1
ATOM 1323 C C . TYR A 1 162 ? 9.051 2.061 -24.412 1.00 60.38 162 TYR A C 1
ATOM 1325 O O . TYR A 1 162 ? 8.377 2.487 -23.480 1.00 60.38 162 TYR A O 1
ATOM 1333 N N . GLY A 1 163 ? 10.384 2.014 -24.317 1.00 59.88 163 GLY A N 1
ATOM 1334 C CA . GLY A 1 163 ? 11.101 2.483 -23.124 1.00 59.88 163 GLY A CA 1
ATOM 1335 C C . GLY A 1 163 ? 10.835 3.963 -22.803 1.00 59.88 163 GLY A C 1
ATOM 1336 O O . GLY A 1 163 ? 10.765 4.348 -21.634 1.00 59.88 163 GLY A O 1
ATOM 1337 N N . LYS A 1 164 ? 10.616 4.804 -23.827 1.00 65.69 164 LYS A N 1
ATOM 1338 C CA . LYS A 1 164 ? 10.158 6.194 -23.642 1.00 65.69 164 LYS A CA 1
ATOM 1339 C C . LYS A 1 164 ? 8.700 6.253 -23.173 1.00 65.69 164 LYS A C 1
ATOM 1341 O O . LYS A 1 164 ? 8.392 7.104 -22.339 1.00 65.69 164 LYS A O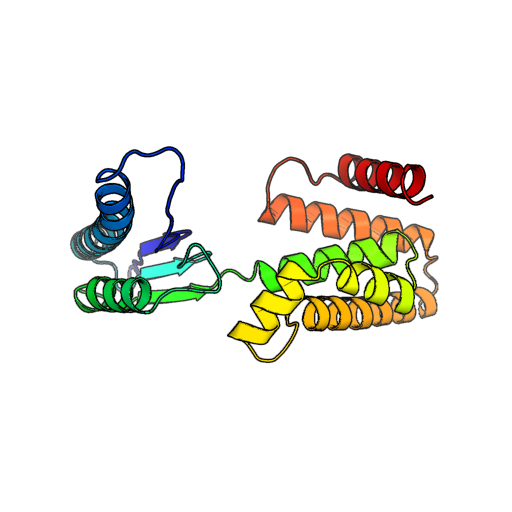 1
ATOM 1346 N N . ALA A 1 165 ? 7.832 5.374 -23.677 1.00 68.88 165 ALA A N 1
ATOM 1347 C CA . ALA A 1 165 ? 6.437 5.265 -23.252 1.00 68.88 165 ALA A CA 1
ATOM 1348 C C . ALA A 1 165 ? 6.318 4.801 -21.790 1.00 68.88 165 ALA A C 1
ATOM 1350 O O . ALA A 1 165 ? 5.675 5.494 -21.005 1.00 68.88 165 ALA A O 1
ATOM 1351 N N . ILE A 1 166 ? 7.036 3.742 -21.395 1.00 68.88 166 ILE A N 1
ATOM 1352 C CA . ILE A 1 166 ? 7.131 3.271 -20.006 1.00 68.88 166 ILE A CA 1
ATOM 1353 C C . ILE A 1 166 ? 7.618 4.392 -19.093 1.00 68.88 166 ILE A C 1
ATOM 1355 O O . ILE A 1 166 ? 6.990 4.673 -18.081 1.00 68.88 166 ILE A O 1
ATOM 1359 N N . LEU A 1 167 ? 8.726 5.062 -19.434 1.00 69.75 167 LEU A N 1
ATOM 1360 C CA . LEU A 1 167 ? 9.263 6.142 -18.599 1.00 69.75 167 LEU A CA 1
ATOM 1361 C C . LEU A 1 167 ? 8.262 7.286 -18.421 1.00 69.75 167 LEU A C 1
ATOM 1363 O O . LEU A 1 167 ? 8.198 7.889 -17.352 1.00 69.75 167 LEU A O 1
ATOM 1367 N N . LYS A 1 168 ? 7.485 7.591 -19.463 1.00 75.88 168 LYS A N 1
ATOM 1368 C CA . LYS A 1 168 ? 6.444 8.618 -19.420 1.00 75.88 168 LYS A CA 1
ATOM 1369 C C . LYS A 1 168 ? 5.266 8.184 -18.548 1.00 75.88 168 LYS A C 1
ATOM 1371 O O . LYS A 1 168 ? 4.760 8.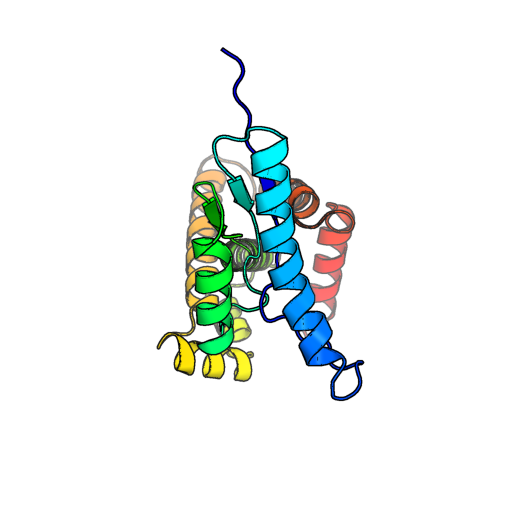996 -17.777 1.00 75.88 168 LYS A O 1
ATOM 1376 N N . GLU A 1 169 ? 4.854 6.926 -18.645 1.00 72.81 169 GLU A N 1
ATOM 1377 C CA . GLU A 1 169 ? 3.762 6.360 -17.856 1.00 72.81 169 GLU A CA 1
ATOM 1378 C C . GLU A 1 169 ? 4.134 6.210 -16.377 1.00 72.81 169 GLU A C 1
ATOM 1380 O O . GLU A 1 169 ? 3.419 6.725 -15.519 1.00 72.81 169 GLU A O 1
ATOM 1385 N N . LEU A 1 170 ? 5.306 5.638 -16.084 1.00 68.31 170 LEU A N 1
ATOM 1386 C CA . LEU A 1 170 ? 5.905 5.610 -14.748 1.00 68.31 170 LEU A CA 1
ATOM 1387 C C . LEU A 1 170 ? 6.011 7.006 -14.172 1.00 68.31 170 LEU A C 1
ATOM 1389 O O . LEU A 1 170 ? 5.583 7.226 -13.050 1.00 68.31 170 LEU A O 1
ATOM 1393 N N . SER A 1 171 ? 6.547 7.962 -14.932 1.00 74.75 171 SER A N 1
ATOM 1394 C CA . SER A 1 171 ? 6.694 9.322 -14.435 1.00 74.75 171 SER A CA 1
ATOM 1395 C C . SER A 1 171 ? 5.348 9.933 -14.071 1.00 74.75 171 SER A C 1
ATOM 1397 O O . SER A 1 171 ? 5.214 10.494 -12.985 1.00 74.75 171 SER A O 1
ATOM 1399 N N . LYS A 1 172 ? 4.335 9.781 -14.932 1.00 80.44 172 LYS A N 1
ATOM 1400 C CA . LYS A 1 172 ? 2.982 10.276 -14.667 1.00 80.44 172 LYS A CA 1
ATOM 1401 C C . LYS A 1 172 ? 2.397 9.642 -13.406 1.00 80.44 172 LYS A C 1
ATOM 1403 O O . LYS A 1 172 ? 1.851 10.353 -12.567 1.00 80.44 172 LYS A O 1
ATOM 1408 N N . ARG A 1 173 ? 2.514 8.322 -13.274 1.00 72.50 173 ARG A N 1
ATOM 1409 C CA . ARG A 1 173 ? 1.897 7.555 -12.191 1.00 72.50 173 ARG A CA 1
ATOM 1410 C C . ARG A 1 173 ? 2.616 7.745 -10.855 1.00 72.50 173 ARG A C 1
ATOM 1412 O O . ARG A 1 173 ? 1.988 8.117 -9.874 1.00 72.50 173 ARG A O 1
ATOM 1419 N N . LEU A 1 174 ? 3.942 7.644 -10.851 1.00 65.19 174 LEU A N 1
ATOM 1420 C CA . LEU A 1 174 ? 4.781 7.895 -9.681 1.00 65.19 174 LEU A CA 1
ATOM 1421 C C . LEU A 1 174 ? 4.690 9.339 -9.195 1.00 65.19 174 LEU A C 1
ATOM 1423 O O . LEU A 1 174 ? 4.644 9.578 -7.993 1.00 65.19 174 LEU A O 1
ATOM 1427 N N . SER A 1 175 ? 4.637 10.308 -10.113 1.00 74.00 175 SER A N 1
ATOM 1428 C CA . SER A 1 175 ? 4.462 11.713 -9.724 1.00 74.00 175 SER A CA 1
ATOM 1429 C C . SER A 1 175 ? 3.073 11.970 -9.138 1.00 74.00 175 SER A C 1
ATOM 1431 O O . SER A 1 175 ? 2.931 12.838 -8.281 1.00 74.00 175 SER A O 1
ATOM 1433 N N . HIS A 1 176 ? 2.058 11.221 -9.581 1.00 70.19 176 HIS A N 1
ATOM 1434 C CA . HIS A 1 176 ? 0.712 11.272 -9.014 1.00 70.19 176 HIS A CA 1
ATOM 1435 C C . HIS A 1 176 ? 0.651 10.636 -7.616 1.00 70.19 176 HIS A C 1
ATOM 1437 O O . HIS A 1 176 ? 0.021 11.193 -6.725 1.00 70.19 176 HIS A O 1
ATOM 1443 N N . GLU A 1 177 ? 1.306 9.493 -7.405 1.00 56.00 177 GLU A N 1
ATOM 1444 C CA . GLU A 1 177 ? 1.214 8.733 -6.148 1.00 56.00 177 GLU A CA 1
ATOM 1445 C C . GLU A 1 177 ? 2.219 9.168 -5.071 1.00 56.00 177 GLU A C 1
ATOM 1447 O O . GLU A 1 177 ? 1.905 9.097 -3.887 1.00 56.00 177 GLU A O 1
ATOM 1452 N N . PHE A 1 178 ? 3.412 9.635 -5.449 1.00 56.88 178 PHE A N 1
ATOM 1453 C CA . PHE A 1 178 ? 4.495 9.973 -4.512 1.00 56.88 178 PHE A CA 1
ATOM 1454 C C . PHE A 1 178 ? 4.953 11.436 -4.592 1.00 56.88 178 PHE A C 1
ATOM 1456 O O . PHE A 1 178 ? 5.816 11.862 -3.823 1.00 56.88 178 PHE A O 1
ATOM 1463 N N . GLY A 1 179 ? 4.382 12.228 -5.500 1.00 67.06 179 GLY A N 1
ATOM 1464 C CA . GLY A 1 179 ? 4.685 13.649 -5.632 1.00 67.06 179 GLY A CA 1
ATOM 1465 C C . GLY A 1 179 ? 6.021 13.945 -6.327 1.00 67.06 179 GLY A C 1
ATOM 1466 O O . GLY A 1 179 ? 6.452 13.254 -7.251 1.00 67.06 179 GLY A O 1
ATOM 1467 N N . LYS A 1 180 ? 6.667 15.051 -5.936 1.00 69.56 180 LYS A N 1
ATOM 1468 C CA . LYS A 1 180 ? 7.863 15.577 -6.620 1.00 69.56 180 LYS A CA 1
ATOM 1469 C C . LYS A 1 180 ? 9.049 14.609 -6.508 1.00 69.56 180 LYS A C 1
ATOM 1471 O O . LYS A 1 180 ? 9.328 14.093 -5.434 1.00 69.56 180 LYS A O 1
ATOM 1476 N N . GLY A 1 181 ? 9.794 14.440 -7.604 1.00 66.81 181 GLY A N 1
ATOM 1477 C CA . GLY A 1 181 ? 11.012 13.617 -7.651 1.00 66.81 181 GLY A CA 1
ATOM 1478 C C . GLY A 1 181 ? 10.981 12.494 -8.689 1.00 66.81 181 GLY A C 1
ATOM 1479 O O . GLY A 1 181 ? 12.043 12.009 -9.066 1.00 66.81 181 GLY A O 1
ATOM 1480 N N . PHE A 1 182 ? 9.805 12.158 -9.223 1.00 71.88 182 PHE A N 1
ATOM 1481 C CA . PHE A 1 182 ? 9.609 11.067 -10.187 1.00 71.88 182 PHE A CA 1
ATOM 1482 C C . PHE A 1 182 ? 9.323 11.554 -11.616 1.00 71.88 182 PHE A C 1
ATOM 1484 O O . PHE A 1 182 ? 8.595 10.924 -12.386 1.00 71.88 182 PHE A O 1
ATOM 1491 N N . ASP A 1 183 ? 9.902 12.691 -12.000 1.00 77.12 183 ASP A N 1
ATOM 1492 C CA . ASP A 1 183 ? 9.875 13.124 -13.393 1.00 77.12 183 ASP A CA 1
ATOM 1493 C C . ASP A 1 183 ? 10.747 12.209 -14.280 1.00 77.12 183 ASP A C 1
ATOM 1495 O O . ASP A 1 183 ? 11.640 11.496 -13.810 1.00 77.12 183 ASP A O 1
ATOM 1499 N N . ILE A 1 184 ? 10.493 12.228 -15.591 1.00 75.56 184 ILE A N 1
ATOM 1500 C CA . ILE A 1 184 ? 11.217 11.405 -16.576 1.00 75.56 184 ILE A CA 1
ATOM 1501 C C . ILE A 1 184 ? 12.739 11.597 -16.463 1.00 75.56 184 ILE A C 1
ATOM 1503 O O . ILE A 1 184 ? 13.503 10.655 -16.681 1.00 75.56 184 ILE A O 1
ATOM 1507 N N . THR A 1 185 ? 13.196 12.806 -16.133 1.00 73.44 185 THR A N 1
ATOM 1508 C CA . THR A 1 185 ? 14.621 13.136 -16.029 1.00 73.44 185 THR A CA 1
ATOM 1509 C C . THR A 1 185 ? 15.253 12.447 -14.827 1.00 73.44 185 THR A C 1
ATOM 1511 O O . THR A 1 185 ? 16.317 11.842 -14.959 1.00 73.44 185 THR A O 1
ATOM 1514 N N . ASN A 1 186 ? 14.596 12.474 -13.672 1.00 66.00 186 ASN A N 1
ATOM 1515 C CA . ASN A 1 186 ? 15.066 11.793 -12.474 1.00 66.00 186 ASN A CA 1
ATOM 1516 C C . ASN A 1 186 ? 15.007 10.275 -12.624 1.00 66.00 186 ASN A C 1
ATOM 1518 O O . ASN A 1 186 ? 15.977 9.613 -12.269 1.00 66.00 186 ASN A O 1
ATOM 1522 N N . LEU A 1 187 ? 13.962 9.724 -13.247 1.00 62.41 187 LEU A N 1
ATOM 1523 C CA . LEU A 1 187 ? 13.902 8.290 -13.554 1.00 62.41 187 LEU A CA 1
ATOM 1524 C C . LEU A 1 187 ? 15.052 7.855 -14.477 1.00 62.41 187 LEU A C 1
ATOM 1526 O O . LEU A 1 187 ? 15.659 6.805 -14.272 1.00 62.41 187 LEU A O 1
ATOM 1530 N N . ARG A 1 188 ? 15.427 8.689 -15.457 1.00 65.75 188 ARG A N 1
ATOM 1531 C CA . ARG A 1 188 ? 16.616 8.454 -16.295 1.00 65.75 188 ARG A CA 1
ATOM 1532 C C . ARG A 1 188 ? 17.926 8.554 -15.513 1.00 65.75 188 ARG A C 1
ATOM 1534 O O . ARG A 1 188 ? 18.832 7.775 -15.785 1.00 65.75 188 ARG A O 1
ATOM 1541 N N . LYS A 1 189 ? 18.040 9.478 -14.555 1.00 60.47 189 LYS A N 1
ATOM 1542 C CA . LYS A 1 189 ? 19.225 9.599 -13.685 1.00 60.47 189 LYS A CA 1
ATOM 1543 C C . LYS A 1 189 ? 19.362 8.410 -12.742 1.00 60.47 189 LYS A C 1
ATOM 1545 O O . LYS A 1 189 ? 20.458 7.880 -12.620 1.00 60.47 189 LYS A O 1
ATOM 1550 N N . MET A 1 190 ? 18.262 7.953 -12.142 1.00 57.66 190 MET A N 1
ATOM 1551 C CA . MET A 1 190 ? 18.215 6.704 -11.374 1.00 57.66 190 MET A CA 1
ATOM 1552 C C . MET A 1 190 ? 18.675 5.535 -12.257 1.00 57.66 190 MET A C 1
ATOM 1554 O O . MET A 1 190 ? 19.523 4.751 -11.832 1.00 57.66 190 MET A O 1
ATOM 1558 N N . ARG A 1 191 ? 18.232 5.519 -13.529 1.00 55.66 191 ARG A N 1
ATOM 1559 C CA . ARG A 1 191 ? 18.701 4.573 -14.552 1.00 55.66 191 ARG A CA 1
ATOM 1560 C C . ARG A 1 191 ? 20.192 4.597 -14.798 1.00 55.66 191 ARG A C 1
ATOM 1562 O O . ARG A 1 191 ? 20.865 3.571 -14.802 1.00 55.66 191 ARG A O 1
ATOM 1569 N N . GLN A 1 192 ? 20.722 5.779 -15.012 1.00 50.66 192 GLN A N 1
ATOM 1570 C CA . GLN A 1 192 ? 22.137 5.933 -15.266 1.00 50.66 192 GLN A CA 1
ATOM 1571 C C . GLN A 1 192 ? 22.975 5.574 -14.034 1.00 50.66 192 GLN A C 1
ATOM 1573 O O . GLN A 1 192 ? 23.999 4.919 -14.178 1.00 50.66 192 GLN A O 1
ATOM 1578 N N . PHE A 1 193 ? 22.516 5.944 -12.836 1.00 47.19 193 PHE A N 1
ATOM 1579 C CA . PHE A 1 193 ? 23.165 5.609 -11.574 1.00 47.19 193 PHE A CA 1
ATOM 1580 C C . PHE A 1 193 ? 23.276 4.092 -11.398 1.00 47.19 193 PHE A C 1
ATOM 1582 O O . PHE A 1 193 ? 24.380 3.579 -11.281 1.00 47.19 193 PHE A O 1
ATOM 1589 N N . TYR A 1 194 ? 22.171 3.347 -11.470 1.00 43.38 194 TYR A N 1
ATOM 1590 C CA . TYR A 1 194 ? 22.225 1.894 -11.293 1.00 43.38 194 TYR A CA 1
ATOM 1591 C C . TYR A 1 194 ? 23.159 1.213 -12.309 1.00 43.38 194 TYR A C 1
ATOM 1593 O O . TYR A 1 194 ? 23.997 0.422 -11.900 1.00 43.38 194 TYR A O 1
ATOM 1601 N N . LEU A 1 195 ? 23.118 1.592 -13.594 1.00 44.66 195 LEU A N 1
ATOM 1602 C CA . LEU A 1 195 ? 24.021 1.031 -14.615 1.00 44.66 195 LEU A CA 1
ATOM 1603 C C . LEU A 1 195 ? 25.508 1.348 -14.372 1.00 44.66 195 LEU A C 1
ATOM 1605 O O . LEU A 1 195 ? 26.377 0.593 -14.803 1.00 44.66 195 LEU A O 1
ATOM 1609 N N . LEU A 1 196 ? 25.811 2.474 -13.721 1.00 42.66 196 LEU A N 1
ATOM 1610 C CA . LEU A 1 196 ? 27.181 2.860 -13.372 1.00 42.66 196 LEU A CA 1
ATOM 1611 C C . LEU A 1 196 ? 27.711 2.104 -12.147 1.00 42.66 196 LEU A C 1
ATOM 1613 O O . LEU A 1 196 ? 28.922 1.923 -12.038 1.00 42.66 196 LEU A O 1
ATOM 1617 N N . PHE A 1 197 ? 26.825 1.664 -11.249 1.00 38.28 197 PHE A N 1
ATOM 1618 C CA . PHE A 1 197 ? 27.178 1.025 -9.977 1.00 38.28 197 PHE A CA 1
ATOM 1619 C C . PHE A 1 197 ? 26.836 -0.476 -9.912 1.00 38.28 197 PHE A C 1
ATOM 1621 O O . PHE A 1 197 ? 27.116 -1.111 -8.903 1.00 38.28 197 PHE A O 1
ATOM 1628 N N . SER A 1 198 ? 26.270 -1.064 -10.972 1.00 40.12 198 SER A N 1
ATOM 1629 C CA . SER A 1 198 ? 25.940 -2.495 -11.069 1.00 40.12 198 SER A CA 1
ATOM 1630 C C . SER A 1 198 ? 27.105 -3.369 -11.574 1.00 40.12 198 SER A C 1
ATOM 1632 O O . SER A 1 198 ? 26.866 -4.331 -12.304 1.00 40.12 198 SER A O 1
ATOM 1634 N N . LYS A 1 199 ? 28.356 -3.019 -11.248 1.00 35.62 199 LYS A N 1
ATOM 1635 C CA . LYS A 1 199 ? 29.560 -3.812 -11.556 1.00 35.62 199 LYS A CA 1
ATOM 1636 C C . LYS A 1 199 ? 30.161 -4.416 -10.299 1.00 35.62 199 LYS A C 1
ATOM 1638 O O . LYS A 1 199 ? 30.257 -3.673 -9.299 1.00 35.62 199 LYS A O 1
#

Secondary structure (DSSP, 8-state):
-----EEEE---BT---TTSPTTHHHHHHHHHHHHHHHHHHHHHHTT-SEEEEEE-SBSSSS--HHHHHHHHHHHHT-SSEEEEEE--HHHHHHHHHHHHHHHHT--HHHHHHHHHT-HHHHHHHHHHHSS-HHHHHHHHHHHHHHHHHHHHHHTT--HHHHHHHHHHHHHHHHHHHH-TT-SHHHHHHHHHHHHHH--

Radius of gyration: 21.48 Å; chains: 1; bounding box: 61×36×63 Å

Foldseek 3Di:
DDAAEAEEEDLAQPDADPVDDPPVRVVVNVVSLVVLLVSLVVCVVVVHQEYEYEEPNHNDPDDDPVSVVSVCVSQVPRPHYYHYHYHPVLLVVLLVLLLLCVLLVNDLVNSLVVLVVCVVLQVVCCVVPVGSVSSVSNSVNNVVVVVVQVVVVVVVDDPVVVSVVSLCVQLVVCCVPPNPQSHSVNSVVVSVVCVVVVD

pLDDT: mean 77.2, std 13.14, range [35.62, 95.62]

Sequence (199 aa):
MSFRFLYTGDWQLGMTRHFFSEGVHERFAQSRFDATRELGRIAEEENCQFMVVCGDIFESNLVDRMTVSRAFEALKDLPLSVYLLPGNRAQLRAEIDAYVAHLYGLSRDDLVYILDTFPVLKKNEKKAFGEFISKRKCMEEYDRIGKIIVEHEQSGKERAEYGKAILKELSKRLSHEFGKGFDITNLRKMRQFYLLFSK